Protein AF-A0A7S3Y9M2-F1 (afdb_monomer)

pLDDT: mean 89.01, std 13.94, range [41.47, 98.81]

Radius of gyration: 28.51 Å; Cα contacts (8 Å, |Δi|>4): 347; chains: 1; bounding box: 53×44×111 Å

Secondary structure (DSSP, 8-state):
-HHHHHHHHHHHHHHHHHHHHHHHHT--SS-SPP--EEEEEEEESEEEPPPPTTPPPPTTTTS-EEEHHHHHHHHHHHHT-TTEEEEEEEEEE--B-HHHHHHHHHHHHHHHHHH---EEEEEEEEEETHHHHHHHTSSEEE--TT-EEE-------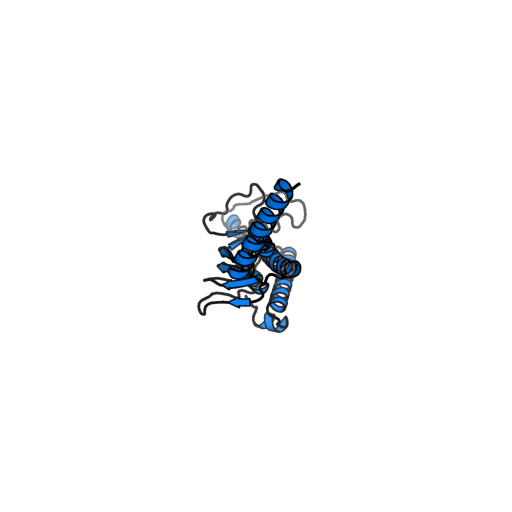----HHHHHHTT--------STTTTTT-TTSPPPHHHHHHHHHHHHHHHHHHHHHHHHHHT--HHHHHHH---

Solvent-accessible surface area (backbone atoms only — not comparable to full-atom values): 12630 Å² total; per-residue (Å²): 112,74,71,58,56,53,51,54,50,52,50,51,50,51,50,53,50,50,55,51,49,26,62,73,70,69,51,56,96,64,66,83,74,77,73,72,36,72,43,76,45,80,40,40,28,46,30,33,62,61,72,61,94,86,62,75,77,59,102,66,73,83,61,62,58,29,35,26,61,63,51,33,50,52,52,46,53,46,40,70,34,93,47,37,60,32,39,36,39,40,30,32,12,76,10,56,37,62,69,23,23,49,53,35,21,47,43,46,47,49,34,35,72,74,55,65,28,51,39,33,24,38,41,42,64,24,24,13,24,27,32,30,52,35,38,26,48,24,82,42,74,46,68,51,100,79,37,47,57,49,42,48,57,71,86,85,88,76,73,62,43,40,69,63,37,50,75,73,72,49,79,87,86,84,90,72,80,61,98,62,65,58,60,86,40,42,65,44,77,70,52,76,68,58,44,51,49,50,51,54,55,42,51,54,54,37,55,52,49,40,49,49,41,14,64,42,68,74,44,58,50,70,61,44,51,75,73,37,78,81

Mean predicted aligned error: 10.36 Å

InterPro domains:
  IPR002142 Peptidase S49 [PF01343] (115-230)
  IPR029045 ClpP/crotonase-like domain superfamily [SSF52096] (35-229)
  IPR047272 Signal peptide peptidase A-like, C-terminal [cd07023] (37-230)

Organism: Heterosigma akashiwo (NCBI:txid2829)

Nearest PDB structures (foldseek):
  3rst-assembly1_A  TM=9.484E-01  e=1.490E-19  Bacillus subtilis
  3rst-assembly1_C  TM=9.549E-01  e=1.261E-18  Bacillus subtilis
  4kwb-assembly1_D  TM=9.443E-01  e=7.740E-19  Bacillus subtilis subsp. subtilis str. 168
  3rst-assembly1_B  TM=9.514E-01  e=3.150E-18  Bacillus subtilis
  3rst-assembly1_H  TM=9.564E-01  e=5.799E-18  Bacillus subtilis

Structure (mmCIF, N/CA/C/O backbone):
data_AF-A0A7S3Y9M2-F1
#
_entry.id   AF-A0A7S3Y9M2-F1
#
loop_
_atom_site.group_PDB
_atom_site.id
_atom_site.type_symbol
_atom_site.label_atom_id
_atom_site.label_alt_id
_atom_site.label_comp_id
_atom_site.label_asym_id
_atom_site.label_entity_id
_atom_site.label_seq_id
_atom_site.pdbx_PDB_ins_code
_atom_site.Cartn_x
_atom_site.Cartn_y
_atom_site.Cartn_z
_atom_site.occupancy
_atom_site.B_iso_or_equiv
_atom_site.auth_seq_id
_atom_site.auth_comp_id
_atom_site.auth_asym_id
_atom_site.auth_atom_id
_atom_site.pdbx_PDB_model_num
ATOM 1 N N . MET A 1 1 ? -5.888 21.660 75.944 1.00 59.41 1 MET A N 1
ATOM 2 C CA . MET A 1 1 ? -6.359 20.353 75.434 1.00 59.41 1 MET A CA 1
ATOM 3 C C . MET A 1 1 ? -7.702 20.457 74.700 1.00 59.41 1 MET A C 1
ATOM 5 O O . MET A 1 1 ? -7.710 20.189 73.510 1.00 59.41 1 MET A O 1
ATOM 9 N N . ARG A 1 2 ? -8.777 21.001 75.299 1.00 65.94 2 ARG A N 1
ATOM 10 C CA . ARG A 1 2 ? -10.123 21.107 74.671 1.00 65.94 2 ARG A CA 1
ATOM 11 C C . ARG A 1 2 ? -10.210 21.723 73.255 1.00 65.94 2 ARG A C 1
ATOM 13 O O . ARG A 1 2 ? -10.998 21.259 72.442 1.00 65.94 2 ARG A O 1
ATOM 20 N N . LYS A 1 3 ? -9.406 22.745 72.924 1.00 66.75 3 LYS A N 1
ATOM 21 C CA . LYS A 1 3 ? -9.427 23.383 71.584 1.00 66.75 3 LYS A CA 1
ATOM 22 C C . LYS A 1 3 ? -8.821 22.513 70.470 1.00 66.75 3 LYS A C 1
ATOM 24 O O . LYS A 1 3 ? -9.196 22.669 69.313 1.00 66.75 3 LYS A O 1
ATOM 29 N N . ALA A 1 4 ? -7.888 21.620 70.807 1.00 69.00 4 ALA A N 1
ATOM 30 C CA . ALA A 1 4 ? -7.264 20.716 69.839 1.00 69.00 4 ALA A CA 1
ATOM 31 C C . ALA A 1 4 ? -8.216 19.563 69.479 1.00 69.00 4 ALA A C 1
ATOM 33 O O . ALA A 1 4 ? -8.413 19.273 68.303 1.00 69.00 4 ALA A O 1
ATOM 34 N N . GLU A 1 5 ? -8.899 19.009 70.483 1.00 75.19 5 GLU A N 1
ATOM 35 C CA . GLU A 1 5 ? -9.906 17.952 70.316 1.00 75.19 5 GLU A CA 1
ATOM 36 C C . GLU A 1 5 ? -11.111 18.429 69.491 1.00 75.19 5 GLU A C 1
ATOM 38 O O . GLU A 1 5 ? -11.633 17.699 68.648 1.00 75.19 5 GLU A O 1
ATOM 43 N N . GLU A 1 6 ? -11.541 19.682 69.674 1.00 78.00 6 GLU A N 1
ATOM 44 C CA . GLU A 1 6 ? -12.645 20.251 68.898 1.00 78.00 6 GLU A CA 1
ATOM 45 C C . GLU A 1 6 ? -12.269 20.476 67.423 1.00 78.00 6 GLU A C 1
ATOM 47 O O . GLU A 1 6 ? -13.094 20.271 66.528 1.00 78.00 6 GLU A O 1
ATOM 52 N N . LYS A 1 7 ? -11.013 20.857 67.151 1.00 77.62 7 LYS A N 1
ATOM 53 C CA . LYS A 1 7 ? -10.497 21.014 65.785 1.00 77.62 7 LYS A CA 1
ATOM 54 C C . LYS A 1 7 ? -10.410 19.663 65.074 1.00 77.62 7 LYS A C 1
ATOM 56 O O . LYS A 1 7 ? -10.909 19.533 63.958 1.00 77.62 7 LYS A O 1
ATOM 61 N N . GLU A 1 8 ? -9.876 18.651 65.752 1.00 79.25 8 GLU A N 1
ATOM 62 C CA . GLU A 1 8 ? -9.769 17.292 65.218 1.00 79.25 8 GLU A CA 1
ATOM 63 C C . GLU A 1 8 ? -11.153 16.679 64.947 1.00 79.25 8 GLU A C 1
ATOM 65 O O . GLU A 1 8 ? -11.384 16.058 63.907 1.00 79.25 8 GLU A O 1
ATOM 70 N N . ARG A 1 9 ? -12.128 16.923 65.833 1.00 80.88 9 ARG A N 1
ATOM 71 C CA . ARG A 1 9 ? -13.516 16.484 65.638 1.00 80.88 9 ARG A CA 1
ATOM 72 C C . ARG A 1 9 ? -14.170 17.152 64.426 1.00 80.88 9 ARG A C 1
ATOM 74 O O . ARG A 1 9 ? -14.864 16.474 63.670 1.00 80.88 9 ARG A O 1
ATOM 81 N N . LYS A 1 10 ? -13.945 18.455 64.214 1.00 78.56 10 LYS A N 1
ATOM 82 C CA . LYS A 1 10 ? -14.459 19.190 63.041 1.00 78.56 10 LYS A CA 1
ATOM 83 C C . LYS A 1 10 ? -13.818 18.712 61.736 1.00 78.56 10 LYS A C 1
ATOM 85 O O . LYS A 1 10 ? -14.518 18.607 60.731 1.00 78.56 10 LYS A O 1
ATOM 90 N N . GLU A 1 11 ? -12.530 18.379 61.743 1.00 77.75 11 GLU A N 1
ATOM 91 C CA . GLU A 1 11 ? -11.842 17.811 60.575 1.00 77.75 11 GLU A CA 1
ATOM 92 C C . GLU A 1 11 ? -12.332 16.397 60.242 1.00 77.75 11 GLU A C 1
ATOM 94 O O . GLU A 1 11 ? -12.625 16.115 59.079 1.00 77.75 11 GLU A O 1
ATOM 99 N N . LYS A 1 12 ? -12.525 15.537 61.252 1.00 79.50 12 LYS A N 1
ATOM 100 C CA . LYS A 1 12 ? -13.122 14.203 61.064 1.00 79.50 12 LYS A CA 1
ATOM 101 C C . LYS A 1 12 ? -14.548 14.283 60.522 1.00 79.50 12 LYS A C 1
ATOM 103 O O . LYS A 1 12 ? -14.895 13.523 59.622 1.00 79.50 12 LYS A O 1
ATOM 108 N N . LEU A 1 13 ? -15.356 15.232 61.005 1.00 78.50 13 LEU A N 1
ATOM 109 C CA . LEU A 1 13 ? -16.710 15.446 60.484 1.00 78.50 13 LEU A CA 1
ATOM 110 C C . LEU A 1 13 ? -16.703 15.916 59.026 1.00 78.50 13 LEU A C 1
ATOM 112 O O . LEU A 1 13 ? -17.501 15.426 58.235 1.00 78.50 13 LEU A O 1
ATOM 116 N N . LYS A 1 14 ? -15.799 16.834 58.658 1.00 73.19 14 LYS A N 1
ATOM 117 C CA . LYS A 1 14 ? -15.664 17.301 57.271 1.00 73.19 14 LYS A CA 1
ATOM 118 C C . LYS A 1 14 ? -15.241 16.176 56.331 1.00 73.19 14 LYS A C 1
ATOM 120 O O . LYS A 1 14 ? -15.851 16.033 55.276 1.00 73.19 14 LYS A O 1
ATOM 125 N N . LYS A 1 15 ? -14.256 15.360 56.726 1.00 74.62 15 LYS A N 1
ATOM 126 C CA . LYS A 1 15 ? -13.835 14.184 55.948 1.00 74.62 15 LYS A CA 1
ATOM 127 C C . LYS A 1 15 ? -14.972 13.176 55.798 1.00 74.62 15 LYS A C 1
ATOM 129 O O . LYS A 1 15 ? -15.290 12.801 54.680 1.00 74.62 15 LYS A O 1
ATOM 134 N N . SER A 1 16 ? -15.659 12.839 56.890 1.00 79.19 16 SER A N 1
ATOM 135 C CA . SER A 1 16 ? -16.792 11.904 56.864 1.00 79.19 16 SER A CA 1
ATOM 136 C C . SER A 1 16 ? -17.972 12.412 56.026 1.00 79.19 16 SER A C 1
ATOM 138 O O . SER A 1 16 ? -18.629 11.629 55.342 1.00 79.19 16 SER A O 1
ATOM 140 N N . PHE A 1 17 ? -18.246 13.719 56.052 1.00 76.25 17 PHE A N 1
ATOM 141 C CA . PHE A 1 17 ? -19.281 14.334 55.223 1.00 76.25 17 PHE A CA 1
ATOM 142 C C . PHE A 1 17 ? -18.910 14.300 53.738 1.00 76.25 17 PHE A C 1
ATOM 144 O O . PHE A 1 17 ? -19.735 13.908 52.917 1.00 76.25 17 PHE A O 1
ATOM 151 N N . HIS A 1 18 ? -17.665 14.652 53.406 1.00 71.38 18 HIS A N 1
ATOM 152 C CA . HIS A 1 18 ? -17.158 14.606 52.038 1.00 71.38 18 HIS A CA 1
ATOM 153 C C . HIS A 1 18 ? -17.192 13.178 51.483 1.00 71.38 18 HIS A C 1
ATOM 155 O O . HIS A 1 18 ? -17.773 12.947 50.435 1.00 71.38 18 HIS A O 1
ATOM 161 N N . GLU A 1 19 ? -16.699 12.202 52.242 1.00 76.19 19 GLU A N 1
ATOM 162 C CA . GLU A 1 19 ? -16.668 10.788 51.859 1.00 76.19 19 GLU A CA 1
ATOM 163 C C . GLU A 1 19 ? -18.078 10.205 51.651 1.00 76.19 19 GLU A C 1
ATOM 165 O O . GLU A 1 19 ? -18.325 9.456 50.704 1.00 76.19 19 GLU A O 1
ATOM 170 N N . ARG A 1 20 ? -19.049 10.607 52.484 1.00 76.75 20 ARG A N 1
ATOM 171 C CA . ARG A 1 20 ? -20.460 10.222 52.329 1.00 76.75 20 ARG A CA 1
ATOM 172 C C . ARG A 1 20 ? -21.113 10.841 51.096 1.00 76.75 20 ARG A C 1
ATOM 174 O O . ARG A 1 20 ? -21.861 10.140 50.421 1.00 76.75 20 ARG A O 1
ATOM 181 N N . ILE A 1 21 ? -20.845 12.114 50.800 1.00 73.50 21 ILE A N 1
ATOM 182 C CA . ILE A 1 21 ? -21.369 12.777 49.596 1.00 73.50 21 ILE A CA 1
ATOM 183 C C . ILE A 1 21 ? -20.724 12.203 48.336 1.00 73.50 21 ILE A C 1
ATOM 185 O O . ILE A 1 21 ? -21.441 11.875 47.395 1.00 73.50 21 ILE A O 1
ATOM 189 N N . SER A 1 22 ? -19.409 12.002 48.340 1.00 66.69 22 SER A N 1
ATOM 190 C CA . SER A 1 22 ? -18.673 11.385 47.236 1.00 66.69 22 SER A CA 1
ATOM 191 C C . SER A 1 22 ? -19.199 9.978 46.936 1.00 66.69 22 SER A C 1
ATOM 193 O O . SER A 1 22 ? -19.487 9.658 45.786 1.00 66.69 22 SER A O 1
ATOM 195 N N . LYS A 1 23 ? -19.473 9.169 47.969 1.00 72.38 23 LYS A N 1
ATOM 196 C CA . LYS A 1 23 ? -20.079 7.837 47.812 1.00 72.38 23 LYS A CA 1
ATOM 197 C C . LYS A 1 23 ? -21.536 7.878 47.331 1.00 72.38 23 LYS A C 1
ATOM 199 O O . LYS A 1 23 ? -21.928 7.022 46.545 1.00 72.38 23 LYS A O 1
ATOM 204 N N . LEU A 1 24 ? -22.330 8.852 47.783 1.00 73.19 24 LEU A N 1
ATOM 205 C CA . LEU A 1 24 ? -23.725 9.036 47.355 1.00 73.19 24 LEU A CA 1
ATOM 206 C C . LEU A 1 24 ? -23.824 9.490 45.888 1.00 73.19 24 LEU A C 1
ATOM 208 O O . LEU A 1 24 ? -24.743 9.086 45.183 1.00 73.19 24 LEU A O 1
ATOM 212 N N . LEU A 1 25 ? -22.876 10.315 45.433 1.00 72.12 25 LEU A N 1
ATOM 213 C CA . LEU A 1 25 ? -22.819 10.862 44.074 1.00 72.12 25 LEU A CA 1
ATOM 214 C C . LEU A 1 25 ? -21.974 10.017 43.105 1.00 72.12 25 LEU A C 1
ATOM 216 O O . LEU A 1 25 ? -21.873 10.365 41.930 1.00 72.12 25 LEU A O 1
ATOM 220 N N . GLY A 1 26 ? -21.372 8.917 43.572 1.00 62.94 26 GLY A N 1
ATOM 221 C CA . GLY A 1 26 ? -20.508 8.050 42.761 1.00 62.94 26 GLY A CA 1
ATOM 222 C C . GLY A 1 26 ? -19.203 8.716 42.314 1.00 62.94 26 GLY A C 1
ATOM 223 O O . GLY A 1 26 ? -18.618 8.305 41.317 1.00 62.94 26 GLY A O 1
ATOM 224 N N . TRP A 1 27 ? -18.763 9.763 43.012 1.00 55.41 27 TRP A N 1
ATOM 225 C CA . TRP A 1 27 ? -17.519 10.472 42.729 1.00 55.41 27 TRP A CA 1
ATOM 226 C C . TRP A 1 27 ? -16.381 9.787 43.485 1.00 55.41 27 TRP A C 1
ATOM 228 O O . TRP A 1 27 ? -16.312 9.841 44.711 1.00 55.41 27 TRP A O 1
ATOM 238 N N . THR A 1 28 ? -15.501 9.109 42.758 1.00 62.31 28 THR A N 1
ATOM 239 C CA . THR A 1 28 ? -14.201 8.656 43.267 1.00 62.31 28 THR A CA 1
ATOM 240 C C . THR A 1 28 ? -13.212 9.832 43.286 1.00 62.31 28 THR A C 1
ATOM 242 O O . THR A 1 28 ? -13.398 10.803 42.557 1.00 62.31 28 THR A O 1
ATOM 245 N N . GLU A 1 29 ? -12.177 9.793 44.141 1.00 56.09 29 GLU A N 1
ATOM 246 C CA . GLU A 1 29 ? -11.105 10.818 44.136 1.00 56.09 29 GLU A CA 1
ATOM 247 C C . GLU A 1 29 ? -10.333 10.841 42.806 1.00 56.09 29 GLU A C 1
ATOM 249 O O . GLU A 1 29 ? -9.800 11.870 42.395 1.00 56.09 29 GLU A O 1
ATOM 254 N N . GLU A 1 30 ? -10.335 9.717 42.096 1.00 56.12 30 GLU A N 1
ATOM 255 C CA . GLU A 1 30 ? -10.018 9.650 40.679 1.00 56.12 30 GLU A CA 1
ATOM 256 C C . GLU A 1 30 ? -11.250 10.145 39.917 1.00 56.12 30 GLU A C 1
ATOM 258 O O . GLU A 1 30 ? -12.334 9.581 40.078 1.00 56.12 30 GLU A O 1
ATOM 263 N N . GLY A 1 31 ? -11.112 11.233 39.151 1.00 52.97 31 GLY A N 1
ATOM 264 C CA . GLY A 1 31 ? -12.193 11.817 38.348 1.00 52.97 31 GLY A CA 1
ATOM 265 C C . GLY A 1 31 ? -12.905 10.800 37.437 1.00 52.97 31 GLY A C 1
ATOM 266 O O . GLY A 1 31 ? -12.525 9.631 37.385 1.00 52.97 31 GLY A O 1
ATOM 267 N N . PRO A 1 32 ? -13.956 11.210 36.699 1.00 56.47 32 PRO A N 1
ATOM 268 C CA . PRO A 1 32 ? -14.699 10.286 35.843 1.00 56.47 32 PRO A CA 1
ATOM 269 C C . PRO A 1 32 ? -13.730 9.490 34.956 1.00 56.47 32 PRO A C 1
ATOM 271 O O . PRO A 1 32 ? -12.792 10.091 34.422 1.00 56.47 32 PRO A O 1
ATOM 274 N N . PRO A 1 33 ? -13.929 8.165 34.809 1.00 57.50 33 PRO A N 1
ATOM 275 C CA . PRO A 1 33 ? -13.010 7.334 34.055 1.00 57.50 33 PRO A CA 1
ATOM 276 C C . PRO A 1 33 ? -12.822 7.921 32.654 1.00 57.50 33 PRO A C 1
ATOM 278 O O . PRO A 1 33 ? -13.793 8.435 32.077 1.00 57.50 33 PRO A O 1
ATOM 281 N N . PRO A 1 34 ? -11.597 7.857 32.113 1.00 64.62 34 PRO A N 1
ATOM 282 C CA . PRO A 1 34 ? -11.290 8.414 30.810 1.00 64.62 34 PRO A CA 1
ATOM 283 C C . PRO A 1 34 ? -12.305 7.961 29.759 1.00 64.62 34 PRO A C 1
ATOM 285 O O . PRO A 1 34 ? -12.637 6.772 29.644 1.00 64.62 34 PRO A O 1
ATOM 288 N N . ARG A 1 35 ? -12.882 8.925 29.030 1.00 70.81 35 ARG A N 1
ATOM 289 C CA . ARG A 1 35 ? -13.881 8.631 28.000 1.00 70.81 35 ARG A CA 1
ATOM 290 C C . ARG A 1 35 ? -13.162 7.960 26.844 1.00 70.81 35 ARG A C 1
ATOM 292 O O . ARG A 1 35 ? -12.576 8.635 26.010 1.00 70.81 35 ARG A O 1
ATOM 299 N N . LYS A 1 36 ? -13.281 6.636 26.765 1.00 87.31 36 LYS A N 1
ATOM 300 C CA . LYS A 1 36 ? -12.795 5.852 25.630 1.00 87.31 36 LYS A CA 1
ATOM 301 C C . LYS A 1 36 ? -13.284 6.449 24.305 1.00 87.31 36 LYS A C 1
ATOM 303 O O . LYS A 1 36 ? -14.488 6.536 24.059 1.00 87.31 36 LYS A O 1
ATOM 308 N N . THR A 1 37 ? -12.342 6.853 23.463 1.00 94.88 37 THR A N 1
ATOM 309 C CA . THR A 1 37 ? -12.564 7.453 22.146 1.00 94.88 37 THR A CA 1
ATOM 310 C C . THR A 1 37 ? -12.241 6.467 21.026 1.00 94.88 37 THR A C 1
ATOM 312 O O . THR A 1 37 ? -11.614 5.427 21.235 1.00 94.88 37 THR A O 1
ATOM 315 N N . VAL A 1 38 ? -12.688 6.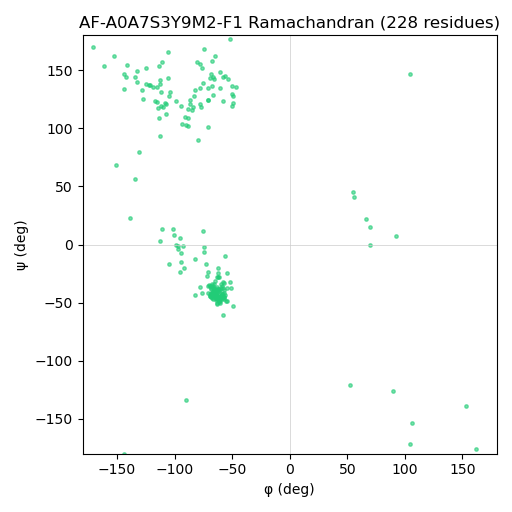791 19.814 1.00 97.00 38 VAL A N 1
ATOM 316 C CA . VAL A 1 38 ? -12.301 6.091 18.587 1.00 97.00 38 VAL A CA 1
ATOM 317 C C . VAL A 1 38 ? -11.528 7.074 17.721 1.00 97.00 38 VAL A C 1
ATOM 319 O O . VAL A 1 38 ? -12.050 8.133 17.372 1.00 97.00 38 VAL A O 1
ATOM 322 N N . ALA A 1 39 ? -10.295 6.726 17.368 1.00 97.88 39 ALA A N 1
ATOM 323 C CA . ALA A 1 39 ? -9.473 7.544 16.490 1.00 97.88 39 ALA A CA 1
ATOM 324 C C . ALA A 1 39 ? -9.821 7.252 15.028 1.00 97.88 39 ALA A C 1
ATOM 326 O O . ALA A 1 39 ? -9.797 6.097 14.608 1.00 97.88 39 ALA A O 1
ATOM 327 N N . ILE A 1 40 ? -10.113 8.287 14.241 1.00 98.25 40 ILE A N 1
ATOM 328 C CA . ILE A 1 40 ? -10.360 8.158 12.800 1.00 98.25 40 ILE A CA 1
ATOM 329 C C . ILE A 1 40 ? -9.173 8.756 12.048 1.00 98.25 40 ILE A C 1
ATOM 331 O O . ILE A 1 40 ? -8.851 9.931 12.216 1.00 98.25 40 ILE A O 1
ATOM 335 N N . ILE A 1 41 ? -8.529 7.946 11.210 1.00 98.25 41 ILE A N 1
ATOM 336 C CA . ILE A 1 41 ? -7.396 8.348 10.376 1.00 98.25 41 ILE A CA 1
ATOM 337 C C . ILE A 1 41 ? -7.832 8.258 8.917 1.00 98.25 41 ILE A C 1
ATOM 339 O O . ILE A 1 41 ? -8.161 7.181 8.418 1.00 98.25 41 ILE A O 1
ATOM 343 N N . HIS A 1 42 ? -7.829 9.398 8.231 1.00 97.69 42 HIS A N 1
ATOM 344 C CA . HIS A 1 42 ? -8.134 9.471 6.807 1.00 97.69 42 HIS A CA 1
ATOM 345 C C . HIS A 1 42 ? -6.868 9.222 5.993 1.00 97.69 42 HIS A C 1
ATOM 347 O O . HIS A 1 42 ? -5.884 9.949 6.114 1.00 97.69 42 HIS A O 1
ATOM 353 N N . LEU A 1 43 ? -6.910 8.192 5.157 1.00 97.25 43 LEU A N 1
ATOM 354 C CA . LEU A 1 43 ? -5.860 7.840 4.215 1.00 97.25 43 LEU A CA 1
ATOM 355 C C . LEU A 1 43 ? -6.421 8.067 2.810 1.00 97.25 43 LEU A C 1
ATOM 357 O O . LEU A 1 43 ? -7.091 7.189 2.273 1.00 97.25 43 LEU A O 1
ATOM 361 N N . SER A 1 44 ? -6.191 9.254 2.244 1.00 96.19 44 SER A N 1
ATOM 362 C CA . SER A 1 44 ? -6.706 9.634 0.922 1.00 96.19 44 SER A CA 1
ATOM 363 C C . SER A 1 44 ? -5.578 9.938 -0.055 1.00 96.19 44 SER A C 1
ATOM 365 O O . SER A 1 44 ? -4.624 10.637 0.295 1.00 96.19 44 SER A O 1
ATOM 367 N N . GLY A 1 45 ? -5.711 9.409 -1.271 1.00 94.19 45 GLY A N 1
ATOM 368 C CA . GLY A 1 45 ? -4.804 9.663 -2.381 1.00 94.19 45 GLY A CA 1
ATOM 369 C C . GLY A 1 45 ? -3.844 8.528 -2.708 1.00 94.19 45 GLY A C 1
ATOM 370 O O . GLY A 1 45 ? -3.948 7.418 -2.179 1.00 94.19 45 GLY A O 1
ATOM 371 N N . ALA A 1 46 ? -2.901 8.806 -3.607 1.00 94.12 46 ALA A N 1
ATOM 372 C CA . ALA A 1 46 ? -1.862 7.850 -3.973 1.00 94.12 46 ALA A CA 1
ATOM 373 C C . ALA A 1 46 ? -0.926 7.578 -2.785 1.00 94.12 46 ALA A C 1
ATOM 375 O O . ALA A 1 46 ? -0.603 8.478 -2.005 1.00 94.12 46 ALA A O 1
ATOM 376 N N . ILE A 1 47 ? -0.495 6.326 -2.639 1.00 95.75 47 ILE A N 1
ATOM 377 C CA . ILE A 1 47 ? 0.406 5.911 -1.563 1.00 95.75 47 ILE A CA 1
ATOM 378 C C . ILE A 1 47 ? 1.844 6.106 -2.023 1.00 95.75 47 ILE A C 1
ATOM 380 O O . ILE A 1 47 ? 2.321 5.436 -2.940 1.00 95.75 47 ILE A O 1
ATOM 384 N N . GLU A 1 48 ? 2.564 6.990 -1.348 1.00 93.31 48 GLU A N 1
ATOM 385 C CA . GLU A 1 48 ? 3.942 7.327 -1.674 1.00 93.31 48 GLU A CA 1
ATOM 386 C C . GLU A 1 48 ? 4.849 7.127 -0.461 1.00 93.31 48 GLU A C 1
ATOM 388 O O . GLU A 1 48 ? 4.458 7.243 0.709 1.00 93.31 48 GLU A O 1
ATOM 393 N N . ARG A 1 49 ? 6.120 6.834 -0.739 1.00 87.38 49 ARG A N 1
ATOM 394 C CA . ARG A 1 49 ? 7.144 6.957 0.292 1.00 87.38 49 ARG A CA 1
ATOM 395 C C . ARG A 1 49 ? 7.339 8.448 0.542 1.00 87.38 49 ARG A C 1
ATOM 397 O O . ARG A 1 49 ? 7.450 9.204 -0.418 1.00 87.38 49 ARG A O 1
ATOM 404 N N . ALA A 1 50 ? 7.397 8.863 1.809 1.00 68.12 50 ALA A N 1
ATOM 405 C CA . ALA A 1 50 ? 7.700 10.256 2.132 1.00 68.12 50 ALA A CA 1
ATOM 406 C C . ALA A 1 50 ? 8.961 10.698 1.359 1.00 68.12 50 ALA A C 1
ATOM 408 O O . ALA A 1 50 ? 9.951 9.950 1.366 1.00 68.12 50 ALA A O 1
ATOM 409 N N . PRO A 1 51 ? 8.925 11.841 0.649 1.00 58.47 51 PRO A N 1
ATOM 410 C CA . PRO A 1 51 ? 10.062 12.281 -0.142 1.00 58.47 51 PRO A CA 1
ATOM 411 C C . PRO A 1 51 ? 11.297 12.436 0.748 1.00 58.47 51 PRO A C 1
ATOM 413 O O . PRO A 1 51 ? 11.204 12.853 1.906 1.00 58.47 51 PRO A O 1
ATOM 416 N N . ALA A 1 52 ? 12.470 12.114 0.200 1.00 49.16 52 ALA A N 1
ATOM 417 C CA . ALA A 1 52 ? 13.720 12.532 0.818 1.00 49.16 52 ALA A CA 1
ATOM 418 C C . ALA A 1 52 ? 13.745 14.069 0.868 1.00 49.16 52 ALA A C 1
ATOM 420 O O . ALA A 1 52 ? 13.173 14.732 -0.008 1.00 49.16 52 ALA A O 1
ATOM 421 N N . HIS A 1 53 ? 14.395 14.639 1.883 1.00 41.47 53 HIS A N 1
ATOM 422 C CA . HIS A 1 53 ? 14.568 16.088 1.995 1.00 41.47 53 HIS A CA 1
ATOM 423 C C . HIS A 1 53 ? 15.099 16.652 0.660 1.00 41.47 53 HIS A C 1
ATOM 425 O O . HIS A 1 53 ? 16.132 16.197 0.174 1.00 41.47 53 HIS A O 1
ATOM 431 N N . GLY A 1 54 ? 14.368 17.587 0.039 1.00 42.53 54 GLY A N 1
ATOM 432 C CA . GLY A 1 54 ? 14.751 18.203 -1.242 1.00 42.53 54 GLY A CA 1
ATOM 433 C C . GLY A 1 54 ? 14.209 17.545 -2.522 1.00 42.53 54 GLY A C 1
ATOM 434 O O . GLY A 1 54 ? 14.592 17.963 -3.614 1.00 42.53 54 GLY A O 1
ATOM 435 N N . THR A 1 55 ? 13.314 16.553 -2.435 1.00 48.44 55 THR A N 1
ATOM 436 C CA . THR A 1 55 ? 12.652 16.003 -3.636 1.00 48.44 55 THR A CA 1
ATOM 437 C C . THR A 1 55 ? 11.665 17.031 -4.199 1.00 48.44 55 THR A C 1
ATOM 439 O O . THR A 1 55 ? 10.800 17.515 -3.470 1.00 48.44 55 THR A O 1
ATOM 442 N N . LYS A 1 56 ? 11.806 17.392 -5.482 1.00 43.59 56 LYS A N 1
ATOM 443 C CA . LYS A 1 56 ? 10.904 18.348 -6.139 1.00 43.59 56 LYS A CA 1
ATOM 444 C C . LYS A 1 56 ? 9.489 17.758 -6.267 1.00 43.59 56 LYS A C 1
ATOM 446 O O . LYS A 1 56 ? 9.378 16.557 -6.521 1.00 43.59 56 LYS A O 1
ATOM 451 N N . PRO A 1 57 ? 8.441 18.589 -6.139 1.00 46.94 57 PRO A N 1
ATOM 452 C CA . PRO A 1 57 ? 7.062 18.213 -6.430 1.00 46.94 57 PRO A CA 1
ATOM 453 C C . PRO A 1 57 ? 6.945 17.474 -7.766 1.00 46.94 57 PRO A C 1
ATOM 455 O O . PRO A 1 57 ? 7.539 17.892 -8.763 1.00 46.94 57 PRO A O 1
ATOM 458 N N . SER A 1 58 ? 6.171 16.387 -7.790 1.00 53.69 58 SER A N 1
ATOM 459 C CA . SER A 1 58 ? 5.731 15.782 -9.052 1.00 53.69 58 SER A CA 1
ATOM 460 C C . SER A 1 58 ? 4.819 16.767 -9.795 1.00 53.69 58 SER A C 1
ATOM 462 O O . SER A 1 58 ? 4.282 17.693 -9.187 1.00 53.69 58 SER A O 1
ATOM 464 N N . PHE A 1 59 ? 4.606 16.563 -11.096 1.00 48.84 59 PHE A N 1
ATOM 465 C CA . PHE A 1 59 ? 3.808 17.456 -11.954 1.00 48.84 59 PHE A CA 1
ATOM 466 C C . PHE A 1 59 ? 2.361 17.704 -11.462 1.00 48.84 59 PHE A C 1
ATOM 468 O O . PHE A 1 59 ? 1.711 18.605 -11.979 1.00 48.84 59 PHE A O 1
ATOM 475 N N . ASN A 1 60 ? 1.878 16.959 -10.455 1.00 47.56 60 ASN A N 1
ATOM 476 C CA . ASN A 1 60 ? 0.549 17.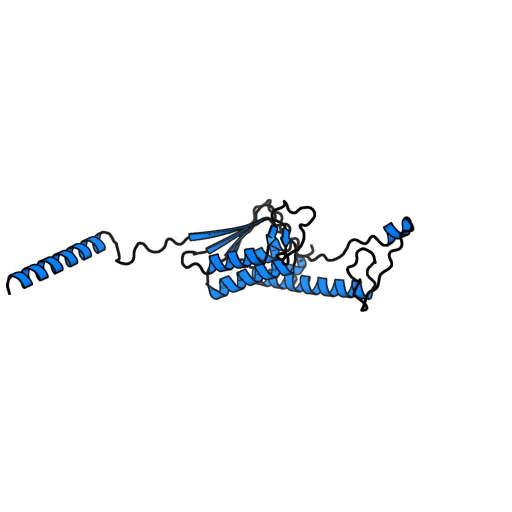099 -9.857 1.00 47.56 60 ASN A CA 1
ATOM 477 C C . ASN A 1 60 ? 0.569 17.068 -8.310 1.00 47.56 60 ASN A C 1
ATOM 479 O O . ASN A 1 60 ? -0.074 16.241 -7.672 1.00 47.56 60 ASN A O 1
ATOM 483 N N . ASP A 1 61 ? 1.338 17.950 -7.670 1.00 60.19 61 ASP A N 1
ATOM 484 C CA . ASP A 1 61 ? 1.495 17.981 -6.199 1.00 60.19 61 ASP A CA 1
ATOM 485 C C . ASP A 1 61 ? 0.298 18.573 -5.426 1.00 60.19 61 ASP A C 1
ATOM 487 O O . ASP A 1 61 ? 0.405 18.874 -4.241 1.00 60.19 61 ASP A O 1
ATOM 491 N N . GLN A 1 62 ? -0.834 18.778 -6.104 1.00 58.09 62 GLN A N 1
ATOM 492 C CA . GLN A 1 62 ? -2.078 19.280 -5.511 1.00 58.09 62 GLN A CA 1
ATOM 493 C C . GLN A 1 62 ? -3.035 18.154 -5.096 1.00 58.09 62 GLN A C 1
ATOM 495 O O . GLN A 1 62 ? -3.964 18.404 -4.328 1.00 58.09 62 GLN A O 1
ATOM 500 N N . ASP A 1 63 ? -2.818 16.925 -5.575 1.00 66.81 63 ASP A N 1
ATOM 501 C CA . ASP A 1 63 ? -3.636 15.789 -5.165 1.00 66.81 63 ASP A CA 1
ATOM 502 C C . ASP A 1 63 ? -3.249 15.344 -3.746 1.00 66.81 63 ASP A C 1
ATOM 504 O O . ASP A 1 63 ? -2.058 15.296 -3.414 1.00 66.81 63 ASP A O 1
ATOM 508 N N . PRO A 1 64 ? -4.224 14.991 -2.888 1.00 80.00 64 PRO A N 1
ATOM 509 C CA . PRO A 1 64 ? -3.924 14.391 -1.597 1.00 80.00 64 PRO A CA 1
ATOM 510 C C . PRO A 1 64 ? -3.074 13.127 -1.789 1.00 80.00 64 PRO A C 1
ATOM 512 O O . PRO A 1 64 ? -3.221 12.396 -2.771 1.00 80.00 64 PRO A O 1
ATOM 515 N N . LYS A 1 65 ? -2.158 12.880 -0.849 1.00 90.56 65 LYS A N 1
ATOM 516 C CA . LYS A 1 65 ? -1.233 11.741 -0.860 1.00 90.56 65 LYS A CA 1
ATOM 517 C C . LYS A 1 65 ? -1.188 11.083 0.505 1.00 90.56 65 LYS A C 1
ATOM 519 O O . LYS A 1 65 ? -1.168 11.753 1.540 1.00 90.56 65 LYS A O 1
ATOM 524 N N . ILE A 1 66 ? -1.055 9.763 0.504 1.00 94.25 66 ILE A N 1
ATOM 525 C CA . ILE A 1 66 ? -0.762 8.984 1.703 1.00 94.25 66 ILE A CA 1
ATOM 526 C C . ILE A 1 66 ? 0.750 8.803 1.774 1.00 94.25 66 ILE A C 1
ATOM 528 O O . ILE A 1 66 ? 1.325 7.973 1.073 1.00 94.25 66 ILE A O 1
ATOM 532 N N . LEU A 1 67 ? 1.399 9.564 2.652 1.00 94.56 67 LEU A N 1
ATOM 533 C CA . LEU A 1 67 ? 2.819 9.383 2.937 1.00 94.56 67 LEU A CA 1
ATOM 534 C C . LEU A 1 67 ? 2.996 8.324 4.028 1.00 94.56 67 LEU A C 1
ATOM 536 O O . LEU A 1 67 ? 2.469 8.475 5.133 1.00 94.56 67 LEU A O 1
ATOM 540 N N . SER A 1 68 ? 3.778 7.277 3.749 1.00 95.19 68 SER A N 1
ATOM 541 C CA . SER A 1 68 ? 3.937 6.153 4.686 1.00 95.19 68 SER A CA 1
ATOM 542 C C . SER A 1 68 ? 4.452 6.559 6.068 1.00 95.19 68 SER A C 1
ATOM 544 O O . SER A 1 68 ? 3.925 6.094 7.072 1.00 95.19 68 SER A O 1
ATOM 546 N N . GLY A 1 69 ? 5.433 7.463 6.153 1.00 94.19 69 GLY A N 1
ATOM 547 C CA . GLY A 1 69 ? 5.976 7.939 7.432 1.00 94.19 69 GLY A CA 1
ATOM 548 C C . GLY A 1 69 ? 4.903 8.562 8.341 1.00 94.19 69 GLY A C 1
ATOM 549 O O . GLY A 1 69 ? 4.665 8.037 9.434 1.00 94.19 69 GLY A O 1
ATOM 550 N N . PRO A 1 70 ? 4.228 9.640 7.895 1.00 95.00 70 PRO A N 1
ATOM 551 C CA . PRO A 1 70 ? 3.107 10.246 8.612 1.00 95.00 70 PRO A CA 1
ATOM 552 C C . PRO A 1 70 ? 1.962 9.276 8.921 1.00 95.00 70 PRO A C 1
ATOM 554 O O . PRO A 1 70 ? 1.480 9.268 10.051 1.00 95.00 70 PRO A O 1
ATOM 557 N N . ALA A 1 71 ? 1.566 8.422 7.971 1.00 97.12 71 ALA A N 1
ATOM 558 C CA . ALA A 1 71 ? 0.504 7.439 8.188 1.00 97.12 71 ALA A CA 1
ATOM 559 C C . ALA A 1 71 ? 0.865 6.454 9.313 1.00 97.12 71 ALA A C 1
ATOM 561 O O . ALA A 1 71 ? 0.103 6.290 10.266 1.00 97.12 71 ALA A O 1
ATOM 562 N N . CYS A 1 72 ? 2.065 5.866 9.271 1.00 97.81 72 CYS A N 1
ATOM 563 C CA . CYS A 1 72 ? 2.550 4.979 10.326 1.00 97.81 72 CYS A CA 1
ATOM 564 C C . CYS A 1 72 ? 2.655 5.692 11.683 1.00 97.81 72 CYS A C 1
ATOM 566 O O . CYS A 1 72 ? 2.358 5.097 12.717 1.00 97.81 72 CYS A O 1
ATOM 568 N N . ALA A 1 73 ? 3.085 6.958 11.704 1.00 97.00 73 ALA A N 1
ATOM 569 C CA . ALA A 1 73 ? 3.168 7.743 12.933 1.00 97.00 73 ALA A CA 1
ATOM 570 C C . ALA A 1 73 ? 1.780 8.029 13.528 1.00 97.00 73 ALA A C 1
ATOM 572 O O . ALA A 1 73 ? 1.606 7.888 14.737 1.00 97.00 73 ALA A O 1
ATOM 573 N N . ALA A 1 74 ? 0.793 8.369 12.694 1.00 97.75 74 ALA A N 1
ATOM 574 C CA . ALA A 1 74 ? -0.586 8.591 13.121 1.00 97.75 74 ALA A CA 1
ATOM 575 C C . ALA A 1 74 ? -1.216 7.312 13.693 1.00 97.75 74 ALA A C 1
ATOM 577 O O . ALA A 1 74 ? -1.808 7.355 14.770 1.00 97.75 74 ALA A O 1
ATOM 578 N N . ILE A 1 75 ? -1.019 6.171 13.022 1.00 98.19 75 ILE A N 1
ATOM 579 C CA . ILE A 1 75 ? -1.503 4.859 13.480 1.00 98.19 75 ILE A CA 1
ATOM 580 C C . ILE A 1 75 ? -0.881 4.498 14.830 1.00 98.19 75 ILE A C 1
ATOM 582 O O . ILE A 1 75 ? -1.606 4.155 15.761 1.00 98.19 75 ILE A O 1
ATOM 586 N N . ARG A 1 76 ? 0.445 4.643 14.972 1.00 97.50 76 ARG A N 1
ATOM 587 C CA . ARG A 1 76 ? 1.140 4.392 16.245 1.00 97.50 76 ARG A CA 1
ATOM 588 C C . ARG A 1 76 ? 0.658 5.301 17.360 1.00 97.50 76 ARG A C 1
ATOM 590 O O . ARG A 1 76 ? 0.398 4.817 18.453 1.00 97.50 76 ARG A O 1
ATOM 597 N N . ARG A 1 77 ? 0.534 6.601 17.087 1.00 97.19 77 ARG A N 1
ATOM 598 C CA . ARG A 1 77 ? 0.060 7.570 18.077 1.00 97.19 77 ARG A CA 1
ATOM 599 C C . ARG A 1 77 ? -1.335 7.204 18.569 1.00 97.19 77 ARG A C 1
ATOM 601 O O . ARG A 1 77 ? -1.545 7.196 19.769 1.00 97.19 77 ARG A O 1
ATOM 608 N N . ALA A 1 78 ? -2.250 6.883 17.656 1.00 97.12 78 ALA A N 1
ATOM 609 C CA . ALA A 1 78 ? -3.611 6.509 18.010 1.00 97.12 78 ALA A CA 1
ATOM 610 C C . ALA A 1 78 ? -3.667 5.184 18.784 1.00 97.12 78 ALA A C 1
ATOM 612 O O . ALA A 1 78 ? -4.366 5.095 19.781 1.00 97.12 78 ALA A O 1
ATOM 613 N N . ALA A 1 79 ? -2.919 4.164 18.360 1.00 95.44 79 ALA A N 1
ATOM 614 C CA . ALA A 1 79 ? -2.940 2.856 19.013 1.00 95.44 79 ALA A CA 1
ATOM 615 C C . ALA A 1 79 ? -2.271 2.841 20.401 1.00 95.44 79 ALA A C 1
ATOM 617 O O . ALA A 1 79 ? -2.568 1.967 21.205 1.00 95.44 79 ALA A O 1
ATOM 618 N N . LEU A 1 80 ? -1.352 3.771 20.680 1.00 94.50 80 LEU A N 1
ATOM 619 C CA . LEU A 1 80 ? -0.654 3.872 21.969 1.00 94.50 80 LEU A CA 1
ATOM 620 C C . LEU A 1 80 ? -1.277 4.903 22.922 1.00 94.50 80 LEU A C 1
ATOM 622 O O . LEU A 1 80 ? -0.777 5.079 24.032 1.00 94.50 80 LEU A O 1
ATOM 626 N N . ASP A 1 81 ? -2.335 5.594 22.501 1.00 95.25 81 ASP A N 1
ATOM 627 C CA . ASP A 1 81 ? -3.051 6.547 23.343 1.00 95.25 81 ASP A CA 1
ATOM 628 C C . ASP A 1 81 ? -3.974 5.787 24.319 1.00 95.25 81 ASP A C 1
ATOM 630 O O . ASP A 1 81 ? -4.848 5.042 23.864 1.00 95.25 81 ASP A O 1
ATOM 634 N N . PRO A 1 82 ? -3.811 5.947 25.649 1.00 92.31 82 PRO A N 1
ATOM 635 C CA . PRO A 1 82 ? -4.625 5.238 26.640 1.00 92.31 82 PRO A CA 1
ATOM 636 C C . PRO A 1 82 ? -6.122 5.581 26.565 1.00 92.31 82 PRO A C 1
ATOM 638 O O . PRO A 1 82 ? -6.951 4.792 27.025 1.00 92.31 82 PRO A O 1
ATOM 641 N N . GLU A 1 83 ? -6.484 6.714 25.955 1.00 94.38 83 GLU A N 1
ATOM 642 C CA . GLU A 1 83 ? -7.873 7.124 25.749 1.00 94.38 83 GLU A CA 1
ATOM 643 C C . GLU A 1 83 ? -8.509 6.463 24.518 1.00 94.38 83 GLU A C 1
ATOM 645 O O . GLU A 1 83 ? -9.726 6.544 24.335 1.00 94.38 83 GLU A O 1
ATOM 650 N N . VAL A 1 84 ? -7.727 5.827 23.640 1.00 96.00 84 VAL A N 1
ATOM 651 C CA . VAL A 1 84 ? -8.216 5.271 22.372 1.00 96.00 84 VAL A CA 1
ATOM 652 C C . VAL A 1 84 ? -8.569 3.796 22.532 1.00 96.00 84 VAL A C 1
ATOM 654 O O . VAL A 1 84 ? -7.738 2.940 22.817 1.00 96.00 84 VAL A O 1
ATOM 657 N N . ALA A 1 85 ? -9.837 3.473 22.287 1.00 96.56 85 ALA A N 1
ATOM 658 C CA . ALA A 1 85 ? -10.345 2.106 22.347 1.00 96.56 85 ALA A CA 1
ATOM 659 C C . ALA A 1 85 ? -10.298 1.367 21.005 1.00 96.56 85 ALA A C 1
ATOM 661 O O . ALA A 1 85 ? -10.390 0.141 20.987 1.00 96.56 85 ALA A O 1
ATOM 662 N N . ALA A 1 86 ? -10.215 2.097 19.891 1.00 97.56 86 ALA A N 1
ATOM 663 C CA . ALA A 1 86 ? -10.118 1.544 18.544 1.00 97.56 86 ALA A CA 1
ATOM 664 C C . ALA A 1 86 ? -9.588 2.592 17.559 1.00 97.56 86 ALA A C 1
ATOM 666 O O . ALA A 1 86 ? -9.821 3.793 17.728 1.00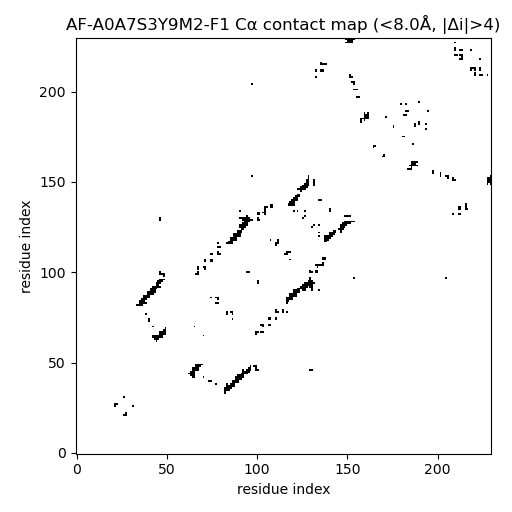 97.56 86 ALA A O 1
ATOM 667 N N . VAL A 1 87 ? -8.956 2.122 16.484 1.00 98.56 87 VAL A N 1
ATOM 668 C CA . VAL A 1 87 ? -8.545 2.954 15.346 1.00 98.56 87 VAL A CA 1
ATOM 669 C C . VAL A 1 87 ? -9.379 2.586 14.124 1.00 98.56 87 VAL A C 1
ATOM 671 O O . VAL A 1 87 ? -9.503 1.414 13.782 1.00 98.56 87 VAL A O 1
ATOM 674 N N . VAL A 1 88 ? -9.930 3.582 13.436 1.00 98.75 88 VAL A N 1
ATOM 675 C CA . VAL A 1 88 ? -10.614 3.425 12.149 1.00 98.75 88 VAL A CA 1
ATOM 676 C C . VAL A 1 88 ? -9.783 4.091 11.061 1.00 98.75 88 VAL A C 1
ATOM 678 O O . VAL A 1 88 ? -9.567 5.300 11.077 1.00 98.75 88 VAL A O 1
ATOM 681 N N . LEU A 1 89 ? -9.349 3.302 10.084 1.00 98.81 89 LEU A N 1
ATOM 682 C CA . LEU A 1 89 ? -8.705 3.765 8.865 1.00 98.81 89 LEU A CA 1
ATOM 683 C C . LEU A 1 89 ? -9.769 3.982 7.792 1.00 98.81 89 LEU A C 1
ATOM 685 O O . LEU A 1 89 ? -10.350 3.020 7.284 1.00 98.81 89 LEU A O 1
ATOM 689 N N . ARG A 1 90 ? -10.031 5.243 7.442 1.00 98.38 90 ARG A N 1
ATOM 690 C CA . ARG A 1 90 ? -10.885 5.606 6.307 1.00 98.38 90 ARG A CA 1
ATOM 691 C C . ARG A 1 90 ? -10.013 5.693 5.055 1.00 98.38 90 ARG A C 1
ATOM 693 O O . ARG A 1 90 ? -9.290 6.672 4.898 1.00 98.38 90 ARG A O 1
ATOM 700 N N . ILE A 1 91 ? -10.054 4.667 4.207 1.00 98.62 91 ILE A N 1
ATOM 701 C CA . ILE A 1 91 ? -9.164 4.530 3.041 1.00 98.62 91 ILE A CA 1
ATOM 702 C C . ILE A 1 91 ? -9.891 4.983 1.775 1.00 98.62 91 ILE A C 1
ATOM 704 O O . ILE A 1 91 ? -10.941 4.432 1.457 1.00 98.62 91 ILE A O 1
ATOM 708 N N . ASP A 1 92 ? -9.318 5.956 1.067 1.00 97.75 92 ASP A N 1
ATOM 709 C CA . ASP A 1 92 ? -9.731 6.406 -0.266 1.00 97.75 92 ASP A CA 1
ATOM 710 C C . ASP A 1 92 ? -8.510 6.483 -1.195 1.00 97.75 92 ASP A C 1
ATOM 712 O O . ASP A 1 92 ? -7.892 7.537 -1.349 1.00 97.75 92 ASP A O 1
ATOM 716 N N . SER A 1 93 ? -8.076 5.341 -1.728 1.00 97.62 93 SER A N 1
ATOM 717 C CA . SER A 1 93 ? -6.800 5.233 -2.436 1.00 97.62 93 SER A CA 1
ATOM 718 C C . SER A 1 93 ? -6.842 4.266 -3.621 1.00 97.62 93 SER A C 1
ATOM 720 O O . SER A 1 93 ? -7.293 3.123 -3.462 1.00 97.62 93 SER A O 1
ATOM 722 N N . PRO A 1 94 ? -6.295 4.668 -4.787 1.00 96.00 94 PRO A N 1
ATOM 723 C CA . PRO A 1 94 ? -6.076 3.759 -5.909 1.00 96.00 94 PRO A CA 1
ATOM 724 C C . PRO A 1 94 ? -4.887 2.807 -5.680 1.00 96.00 94 PRO A C 1
ATOM 726 O O . PRO A 1 94 ? -4.653 1.920 -6.495 1.00 96.00 94 PRO A O 1
ATOM 729 N N . GLY A 1 95 ? -4.122 2.988 -4.598 1.00 96.00 95 GLY A N 1
ATOM 730 C CA . GLY A 1 95 ? -2.868 2.289 -4.346 1.00 96.00 95 GLY A CA 1
ATOM 731 C C . GLY A 1 95 ? -1.655 3.190 -4.556 1.00 96.00 95 GLY A C 1
ATOM 732 O O . GLY A 1 95 ? -1.727 4.408 -4.383 1.00 96.00 95 GLY A O 1
ATOM 733 N N . GLY A 1 96 ? -0.515 2.587 -4.886 1.00 94.62 96 GLY A N 1
ATOM 734 C CA . GLY A 1 96 ? 0.742 3.301 -5.088 1.00 94.62 96 GLY A CA 1
ATOM 735 C C . GLY A 1 96 ? 1.948 2.416 -4.795 1.00 94.62 96 GLY A C 1
ATOM 736 O O . GLY A 1 96 ? 1.972 1.239 -5.142 1.00 94.62 96 GLY A O 1
ATOM 737 N N . SER A 1 97 ? 2.957 2.982 -4.141 1.00 96.12 97 SER A N 1
ATOM 738 C CA . SER A 1 97 ? 4.200 2.287 -3.812 1.00 96.12 97 SER A CA 1
ATOM 739 C C . SER A 1 97 ? 3.951 1.035 -2.958 1.00 96.12 97 SER A C 1
ATOM 741 O O . SER A 1 97 ? 3.414 1.118 -1.847 1.00 96.12 97 SER A O 1
ATOM 743 N N . ALA A 1 98 ? 4.416 -0.119 -3.451 1.00 95.75 98 ALA A N 1
ATOM 744 C CA . ALA A 1 98 ? 4.364 -1.392 -2.730 1.00 95.75 98 ALA A CA 1
ATOM 745 C C . ALA A 1 98 ? 5.083 -1.306 -1.373 1.00 95.75 98 ALA A C 1
ATOM 747 O O . ALA A 1 98 ? 4.518 -1.674 -0.348 1.00 95.75 98 ALA A O 1
ATOM 748 N N . LEU A 1 99 ? 6.282 -0.712 -1.343 1.00 96.00 99 LEU A N 1
ATOM 749 C CA . LEU A 1 99 ? 7.057 -0.515 -0.113 1.00 96.00 99 LEU A CA 1
ATOM 750 C C . LEU A 1 99 ? 6.335 0.385 0.899 1.00 96.00 99 LEU A C 1
ATOM 752 O O . LEU A 1 99 ? 6.315 0.096 2.093 1.00 96.00 99 LEU A O 1
ATOM 756 N N . ALA A 1 100 ? 5.756 1.497 0.439 1.00 97.19 100 ALA A N 1
ATOM 757 C CA . ALA A 1 100 ? 5.030 2.411 1.316 1.00 97.19 100 ALA A CA 1
ATOM 758 C C . ALA A 1 100 ? 3.780 1.742 1.916 1.00 97.19 100 ALA A C 1
ATOM 760 O O . ALA A 1 100 ? 3.512 1.906 3.107 1.00 97.19 100 ALA A O 1
ATOM 761 N N . SER A 1 101 ? 3.073 0.945 1.111 1.00 98.25 101 SER A N 1
ATOM 762 C CA . SER A 1 101 ? 1.903 0.166 1.532 1.00 98.25 101 SER A CA 1
ATOM 763 C C . SER A 1 101 ? 2.277 -0.932 2.534 1.00 98.25 101 SER A C 1
ATOM 765 O O . SER A 1 101 ? 1.626 -1.053 3.571 1.00 98.25 101 SER A O 1
ATOM 767 N N . ASP A 1 102 ? 3.372 -1.663 2.291 1.00 97.69 102 ASP A N 1
ATOM 768 C CA . ASP A 1 102 ? 3.928 -2.666 3.212 1.00 97.69 102 ASP A CA 1
ATOM 769 C C . ASP A 1 102 ? 4.302 -2.042 4.563 1.00 97.69 102 ASP A C 1
ATOM 771 O O . ASP A 1 102 ? 3.937 -2.570 5.611 1.00 97.69 102 ASP A O 1
ATOM 775 N N . CYS A 1 103 ? 4.944 -0.871 4.561 1.00 97.81 103 CYS A N 1
ATOM 776 C CA . CYS A 1 103 ? 5.294 -0.160 5.792 1.00 97.81 103 CYS A CA 1
ATOM 777 C C . CYS A 1 103 ? 4.057 0.180 6.642 1.00 97.81 103 CYS A C 1
ATOM 779 O O . CYS A 1 103 ? 4.089 0.017 7.863 1.00 97.81 103 CYS A O 1
ATOM 781 N N . ILE A 1 104 ? 2.973 0.643 6.010 1.00 98.50 104 ILE A N 1
ATOM 782 C CA . ILE A 1 104 ? 1.715 0.956 6.703 1.00 98.50 104 ILE A CA 1
ATOM 783 C C . ILE A 1 104 ? 1.045 -0.333 7.197 1.00 98.50 104 ILE A C 1
ATOM 785 O O . ILE A 1 104 ? 0.636 -0.394 8.355 1.00 98.50 104 ILE A O 1
ATOM 789 N N . SER A 1 105 ? 0.992 -1.377 6.363 1.00 98.31 105 SER A N 1
ATOM 790 C CA . SER A 1 105 ? 0.474 -2.703 6.728 1.00 98.31 105 SER A CA 1
ATOM 791 C C . SER A 1 105 ? 1.173 -3.259 7.973 1.00 98.31 105 SER A C 1
ATOM 793 O O . SER A 1 105 ? 0.509 -3.659 8.927 1.00 98.31 105 SER A O 1
ATOM 795 N N . ARG A 1 106 ? 2.510 -3.226 8.012 1.00 97.62 106 ARG A N 1
ATOM 796 C CA . ARG A 1 106 ? 3.295 -3.682 9.170 1.00 97.62 106 ARG A CA 1
ATOM 797 C C . ARG A 1 106 ? 3.054 -2.828 10.408 1.00 97.62 106 ARG A C 1
ATOM 799 O O . ARG A 1 106 ? 2.907 -3.372 11.494 1.00 97.62 106 ARG A O 1
ATOM 806 N N . ALA A 1 107 ? 2.957 -1.504 10.258 1.00 97.56 107 ALA A N 1
ATOM 807 C CA . ALA A 1 107 ? 2.657 -0.624 11.386 1.00 97.56 107 ALA A CA 1
ATOM 808 C C . ALA A 1 107 ? 1.305 -0.963 12.034 1.00 97.56 107 ALA A C 1
ATOM 810 O O . ALA A 1 107 ? 1.197 -0.929 13.257 1.00 97.56 107 ALA A O 1
ATOM 811 N N . ILE A 1 108 ? 0.297 -1.334 11.238 1.00 98.38 108 ILE A N 1
ATOM 812 C CA . ILE A 1 108 ? -1.001 -1.805 11.743 1.00 98.38 108 ILE A CA 1
ATOM 813 C C . ILE A 1 108 ? -0.827 -3.101 12.541 1.00 98.38 108 ILE A C 1
ATOM 815 O O . ILE A 1 108 ? -1.282 -3.179 13.681 1.00 98.38 108 ILE A O 1
ATOM 819 N N . GLU A 1 109 ? -0.153 -4.102 11.971 1.00 97.44 109 GLU A N 1
ATOM 820 C CA . GLU A 1 109 ? 0.095 -5.392 12.632 1.00 97.44 109 GLU A CA 1
ATOM 821 C C . GLU A 1 109 ? 0.863 -5.229 13.953 1.00 97.44 109 GLU A C 1
ATOM 823 O O . GLU A 1 109 ? 0.467 -5.788 14.981 1.00 97.44 109 GLU A O 1
ATOM 828 N N . ASP A 1 110 ? 1.919 -4.416 13.951 1.00 96.38 110 ASP A N 1
ATOM 829 C CA . ASP A 1 110 ? 2.734 -4.129 15.128 1.00 96.38 110 ASP A CA 1
ATOM 830 C C . ASP A 1 110 ? 1.935 -3.409 16.213 1.00 96.38 110 ASP A C 1
ATOM 832 O O . ASP A 1 110 ? 1.976 -3.811 17.376 1.00 96.38 110 ASP A O 1
ATOM 836 N N . CYS A 1 111 ? 1.162 -2.385 15.847 1.00 95.44 111 CYS A N 1
ATOM 837 C CA . CYS A 1 111 ? 0.313 -1.662 16.786 1.00 95.44 111 CYS A CA 1
ATOM 838 C C . CYS A 1 111 ? -0.708 -2.580 17.450 1.00 95.44 111 CYS A C 1
ATOM 840 O O . CYS A 1 111 ? -0.834 -2.554 18.674 1.00 95.44 111 CYS A O 1
ATOM 842 N N . LYS A 1 112 ? -1.389 -3.425 16.671 1.00 96.12 112 LYS A N 1
ATOM 843 C CA . LYS A 1 112 ? -2.352 -4.401 17.195 1.00 96.12 112 LYS A CA 1
ATOM 844 C C . LYS A 1 112 ? -1.692 -5.359 18.181 1.00 96.12 112 LYS A C 1
ATOM 846 O O . LYS A 1 112 ? -2.238 -5.619 19.248 1.00 96.12 112 LYS A O 1
ATOM 851 N N . ARG A 1 113 ? -0.498 -5.854 17.844 1.00 96.06 113 ARG A N 1
ATOM 852 C CA . ARG A 1 113 ? 0.267 -6.778 18.689 1.00 96.06 113 ARG A CA 1
ATOM 853 C C . ARG A 1 113 ? 0.735 -6.136 19.997 1.00 96.06 113 ARG A C 1
ATOM 855 O O . ARG A 1 113 ? 0.699 -6.799 21.026 1.00 96.06 113 ARG A O 1
ATOM 862 N N . VAL A 1 114 ? 1.194 -4.885 19.957 1.00 96.00 114 VAL A N 1
ATOM 863 C CA . VAL A 1 114 ? 1.778 -4.197 21.122 1.00 96.00 114 VAL A CA 1
ATOM 864 C C . VAL A 1 114 ? 0.708 -3.608 22.041 1.00 96.00 114 VAL A C 1
ATOM 866 O O . VAL A 1 114 ? 0.823 -3.724 23.256 1.00 96.00 114 VAL A O 1
ATOM 869 N N . SER A 1 115 ? -0.317 -2.967 21.479 1.00 95.69 115 SER A N 1
ATOM 870 C CA . SER A 1 115 ? -1.335 -2.242 22.256 1.00 95.69 115 SER A CA 1
ATOM 871 C C . SER A 1 115 ? -2.589 -3.063 22.560 1.00 95.69 115 SER A C 1
ATOM 873 O O . SER A 1 115 ? -3.320 -2.743 23.492 1.00 95.69 115 SER A O 1
ATOM 875 N N . GLY A 1 116 ? -2.886 -4.088 21.753 1.00 95.88 116 GLY A N 1
ATOM 876 C CA . GLY A 1 116 ? -4.177 -4.780 21.780 1.00 95.88 116 GLY A CA 1
ATOM 877 C C . GLY A 1 116 ? -5.351 -3.947 21.245 1.00 95.88 116 GLY A C 1
ATOM 878 O O . GLY A 1 116 ? -6.475 -4.448 21.211 1.00 95.88 116 GLY A O 1
ATOM 879 N N . VAL A 1 117 ? -5.121 -2.699 20.814 1.00 96.62 117 VAL A N 1
ATOM 880 C CA . VAL A 1 117 ? -6.157 -1.834 20.241 1.00 96.62 117 VAL A CA 1
ATOM 881 C C . VAL A 1 117 ? -6.547 -2.366 18.855 1.00 96.62 117 VAL A C 1
ATOM 883 O O . VAL A 1 117 ? -5.675 -2.509 17.990 1.00 96.62 117 VAL A O 1
ATOM 886 N N . PRO A 1 118 ? -7.838 -2.661 18.604 1.00 97.88 118 PRO A N 1
ATOM 887 C CA . PRO A 1 118 ? -8.287 -3.134 17.303 1.00 97.88 118 PRO A CA 1
ATOM 888 C C . PRO A 1 118 ? -8.203 -2.025 16.251 1.00 97.88 118 PRO A C 1
ATOM 890 O O . PRO A 1 118 ? -8.506 -0.856 16.520 1.00 97.88 118 PRO A O 1
ATOM 893 N N . VAL A 1 119 ? -7.846 -2.415 15.027 1.00 98.62 119 VAL A N 1
ATOM 894 C CA . VAL A 1 119 ? -7.768 -1.518 13.870 1.00 98.62 119 VAL A CA 1
ATOM 895 C C . VAL A 1 119 ? -8.781 -1.956 12.821 1.00 98.62 119 VAL A C 1
ATOM 897 O O . VAL A 1 119 ? -8.770 -3.085 12.333 1.00 98.62 119 VAL A O 1
ATOM 900 N N . TYR A 1 120 ? -9.662 -1.042 12.448 1.00 98.69 120 TYR A N 1
ATOM 901 C CA . TYR A 1 120 ? -10.769 -1.261 11.531 1.00 98.69 120 TYR A CA 1
ATOM 902 C C . TYR A 1 120 ? -10.566 -0.483 10.237 1.00 98.69 120 TYR A C 1
ATOM 904 O O . TYR A 1 120 ? -10.130 0.661 10.262 1.00 98.69 120 TYR A O 1
ATOM 912 N N . CYS A 1 121 ? -10.927 -1.074 9.102 1.00 98.69 121 CYS A N 1
ATOM 913 C CA . CYS A 1 121 ? -10.895 -0.412 7.804 1.00 98.69 121 CYS A CA 1
ATOM 914 C C . CYS A 1 121 ? -12.309 -0.049 7.348 1.00 98.69 121 CYS A C 1
ATOM 916 O O . CYS A 1 121 ? -13.185 -0.908 7.262 1.00 98.69 121 CYS A O 1
ATOM 918 N N . SER A 1 122 ? -12.506 1.214 6.988 1.00 98.69 122 SER A N 1
ATOM 919 C CA . SER A 1 122 ? -13.677 1.703 6.274 1.00 98.69 122 SER A CA 1
ATOM 920 C C . SER A 1 122 ? -13.233 2.171 4.890 1.00 98.69 122 SER A C 1
ATOM 922 O O . SER A 1 122 ? -12.559 3.191 4.766 1.00 98.69 122 SER A O 1
ATOM 924 N N . MET A 1 123 ? -13.587 1.431 3.845 1.00 98.62 123 MET A N 1
ATOM 925 C CA . MET A 1 123 ? -13.270 1.808 2.470 1.00 98.62 123 MET A CA 1
ATOM 926 C C . MET A 1 123 ? -14.232 2.897 1.982 1.00 98.62 123 MET A C 1
ATOM 928 O O . MET A 1 123 ? -15.443 2.833 2.222 1.00 98.62 123 MET A O 1
ATOM 932 N N . ALA A 1 124 ? -13.682 3.921 1.336 1.00 97.56 124 ALA A N 1
ATOM 933 C CA . ALA A 1 124 ? -14.421 4.996 0.692 1.00 97.56 124 ALA A CA 1
ATOM 934 C C . ALA A 1 124 ? -14.725 4.646 -0.773 1.00 97.56 124 ALA A C 1
ATOM 936 O O . ALA A 1 124 ? -15.195 3.540 -1.045 1.00 97.56 124 ALA A O 1
ATOM 937 N N . ASN A 1 125 ? -14.498 5.578 -1.702 1.00 96.12 125 ASN A N 1
ATOM 938 C CA . ASN A 1 125 ? -14.754 5.350 -3.121 1.00 96.12 125 ASN A CA 1
ATOM 939 C C . ASN A 1 125 ? -13.758 4.336 -3.688 1.00 96.12 125 ASN A C 1
ATOM 941 O O . ASN A 1 125 ? -14.163 3.429 -4.413 1.00 96.12 125 ASN A O 1
ATOM 945 N N . TYR A 1 126 ? -12.483 4.457 -3.307 1.00 95.00 126 TYR A N 1
ATOM 946 C CA . TYR A 1 126 ? -11.411 3.561 -3.727 1.00 95.00 126 TYR A CA 1
ATOM 947 C C . TYR A 1 126 ? -10.659 2.939 -2.546 1.00 95.00 126 TYR A C 1
ATOM 949 O O . TYR A 1 126 ? -10.289 3.604 -1.587 1.00 95.00 126 TYR A O 1
ATOM 957 N N . ALA A 1 127 ? -10.355 1.650 -2.634 1.00 97.69 127 ALA A N 1
ATOM 958 C CA . ALA A 1 127 ? -9.382 0.981 -1.773 1.00 97.69 127 ALA A CA 1
ATOM 959 C C . ALA A 1 127 ? -8.754 -0.179 -2.550 1.00 97.69 127 ALA A C 1
ATOM 961 O O . ALA A 1 127 ? -9.033 -1.349 -2.284 1.00 97.69 127 ALA A O 1
ATOM 962 N N . ALA A 1 128 ? -7.963 0.160 -3.563 1.00 97.50 128 ALA A N 1
ATOM 963 C CA . ALA A 1 128 ? -7.397 -0.775 -4.530 1.00 97.50 128 ALA A CA 1
ATOM 964 C C . ALA A 1 128 ? -5.873 -0.907 -4.355 1.00 97.50 128 ALA A C 1
ATOM 966 O O . ALA A 1 128 ? -5.226 -0.021 -3.794 1.00 97.50 128 ALA A O 1
ATOM 967 N N . SER A 1 129 ? -5.292 -2.021 -4.811 1.00 97.56 129 SER A N 1
ATOM 968 C CA . SER A 1 129 ? -3.846 -2.277 -4.817 1.00 97.56 129 SER A CA 1
ATOM 969 C C . SER A 1 129 ? -3.228 -2.047 -3.429 1.00 97.56 129 SER A C 1
ATOM 971 O O . SER A 1 129 ? -3.672 -2.659 -2.457 1.00 97.56 129 SER A O 1
ATOM 973 N N . GLY A 1 130 ? -2.257 -1.144 -3.282 1.00 97.75 130 GLY A N 1
ATOM 974 C CA . GLY A 1 130 ? -1.675 -0.779 -1.986 1.00 97.75 130 GLY A CA 1
ATOM 975 C C . GLY A 1 130 ? -2.707 -0.383 -0.915 1.00 97.75 130 GLY A C 1
ATOM 976 O O . GLY A 1 130 ? -2.531 -0.699 0.260 1.00 97.75 130 GLY A O 1
ATOM 977 N N . GLY A 1 131 ? -3.837 0.218 -1.307 1.00 98.06 131 GLY A N 1
ATOM 978 C CA . GLY A 1 131 ? -4.950 0.509 -0.398 1.00 98.06 131 GLY A CA 1
ATOM 979 C C . GLY A 1 131 ? -5.623 -0.760 0.136 1.00 98.06 131 GLY A C 1
ATOM 980 O O . GLY A 1 131 ? -5.953 -0.831 1.321 1.00 98.06 131 GLY A O 1
ATOM 981 N N . TYR A 1 132 ? -5.759 -1.794 -0.702 1.00 98.50 132 TYR A N 1
ATOM 982 C CA . TYR A 1 132 ? -6.254 -3.105 -0.275 1.00 98.50 132 TYR A CA 1
ATOM 983 C C . TYR A 1 132 ? -5.236 -3.848 0.598 1.00 98.50 132 TYR A C 1
ATOM 985 O O . TYR A 1 132 ? -5.629 -4.495 1.566 1.00 98.50 132 TYR A O 1
ATOM 993 N N . MET A 1 133 ? -3.933 -3.712 0.321 1.00 98.56 133 MET A N 1
ATOM 994 C CA . MET A 1 133 ? -2.869 -4.256 1.179 1.00 98.56 133 MET A CA 1
ATOM 995 C C . MET A 1 133 ? -2.979 -3.715 2.612 1.00 98.56 133 MET A C 1
ATOM 997 O O . MET A 1 133 ? -2.964 -4.487 3.567 1.00 98.56 133 MET A O 1
ATOM 1001 N N . ILE A 1 134 ? -3.171 -2.400 2.760 1.00 98.62 134 ILE A N 1
ATOM 1002 C CA . ILE A 1 134 ? -3.387 -1.750 4.062 1.00 98.62 134 ILE A CA 1
ATOM 1003 C C . ILE A 1 134 ? -4.688 -2.244 4.711 1.00 98.62 134 ILE A C 1
ATOM 1005 O O . ILE A 1 134 ? -4.710 -2.575 5.898 1.00 98.62 134 ILE A O 1
ATOM 1009 N N . ALA A 1 135 ? -5.776 -2.321 3.938 1.00 98.56 135 ALA A 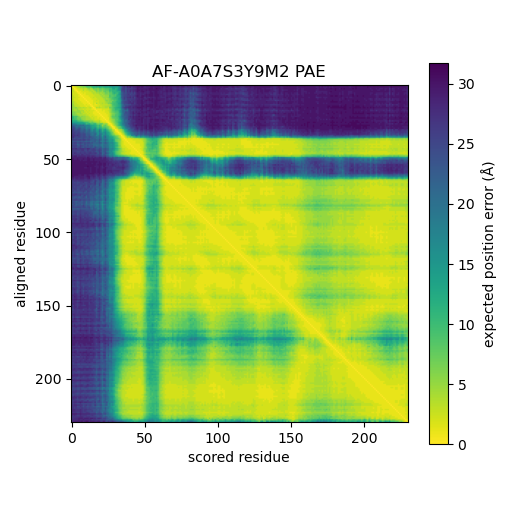N 1
ATOM 1010 C CA . ALA A 1 135 ? -7.061 -2.804 4.434 1.00 98.56 135 ALA A CA 1
ATOM 1011 C C . ALA A 1 135 ? -6.982 -4.250 4.948 1.00 98.56 135 ALA A C 1
ATOM 1013 O O . ALA A 1 135 ? -7.577 -4.567 5.978 1.00 98.56 135 ALA A O 1
ATOM 1014 N N . ALA A 1 136 ? -6.227 -5.118 4.270 1.00 98.31 136 ALA A N 1
ATOM 1015 C CA . ALA A 1 136 ? -6.072 -6.518 4.647 1.00 98.31 136 ALA A CA 1
ATOM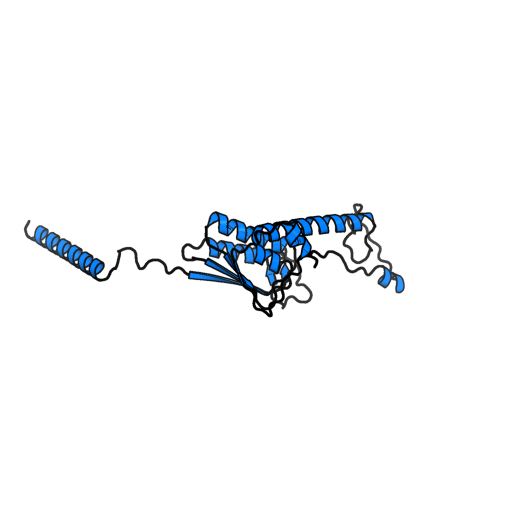 1016 C C . ALA A 1 136 ? -5.419 -6.699 6.029 1.00 98.31 136 ALA A C 1
ATOM 1018 O O . ALA A 1 136 ? -5.744 -7.664 6.712 1.00 98.31 136 ALA A O 1
ATOM 1019 N N . ALA A 1 137 ? -4.576 -5.765 6.483 1.00 98.25 137 ALA A N 1
ATOM 1020 C CA . ALA A 1 137 ? -3.962 -5.811 7.817 1.00 98.25 137 ALA A CA 1
ATOM 1021 C C . ALA A 1 137 ? -4.944 -5.498 8.972 1.00 98.25 137 ALA A C 1
ATOM 1023 O O . ALA A 1 137 ? -4.671 -5.787 10.146 1.00 98.25 137 ALA A O 1
ATOM 1024 N N . CYS A 1 138 ? -6.098 -4.900 8.662 1.00 98.50 138 CYS A N 1
ATOM 1025 C CA . CYS A 1 138 ? -7.112 -4.521 9.645 1.00 98.50 138 CYS A CA 1
ATOM 1026 C C . CYS A 1 138 ? -7.924 -5.733 10.134 1.00 98.50 138 CYS A C 1
ATOM 1028 O O . CYS A 1 138 ? -8.133 -6.705 9.414 1.00 98.50 138 CYS A O 1
ATOM 1030 N N . ASP A 1 139 ? -8.437 -5.663 11.363 1.00 98.06 139 ASP A N 1
ATOM 1031 C CA . ASP A 1 139 ? -9.238 -6.725 11.990 1.00 98.06 139 ASP A CA 1
ATOM 1032 C C . ASP A 1 139 ? -10.584 -6.946 11.302 1.00 98.06 139 ASP A C 1
ATOM 1034 O O . ASP A 1 139 ? -11.091 -8.067 11.222 1.00 98.06 139 ASP A O 1
ATOM 1038 N N . ARG A 1 140 ? -11.184 -5.860 10.814 1.00 97.81 140 ARG A N 1
ATOM 1039 C CA . ARG A 1 140 ? -12.441 -5.869 10.068 1.00 97.81 140 ARG A CA 1
ATOM 1040 C C . ARG A 1 140 ? -12.377 -4.835 8.957 1.00 97.81 140 ARG A C 1
ATOM 1042 O O . ARG A 1 140 ? -11.781 -3.774 9.126 1.00 97.81 140 ARG A O 1
ATOM 1049 N N . VAL A 1 141 ? -12.999 -5.168 7.833 1.00 98.25 141 VAL A N 1
ATOM 1050 C CA . VAL A 1 141 ? -13.012 -4.354 6.616 1.00 98.25 141 VAL A CA 1
ATOM 1051 C C . VAL A 1 141 ? -14.461 -4.166 6.198 1.00 98.25 141 VAL A C 1
ATOM 1053 O O . VAL A 1 141 ? -15.180 -5.150 6.033 1.00 98.25 141 VAL A O 1
ATOM 1056 N N . TRP A 1 142 ? -14.872 -2.913 6.030 1.00 98.44 142 TRP A N 1
ATOM 1057 C CA . TRP A 1 142 ? -16.176 -2.535 5.498 1.00 98.44 142 TRP A CA 1
ATOM 1058 C C . TRP A 1 142 ? -16.000 -1.805 4.174 1.00 98.44 142 TRP A C 1
ATOM 1060 O O . TRP A 1 142 ? -15.168 -0.905 4.068 1.00 98.44 142 TRP A O 1
ATOM 1070 N N . ALA A 1 143 ? -16.827 -2.163 3.199 1.00 98.25 143 ALA A N 1
ATOM 1071 C CA . ALA A 1 143 ? -16.907 -1.523 1.895 1.00 98.25 143 ALA A CA 1
ATOM 1072 C C . ALA A 1 143 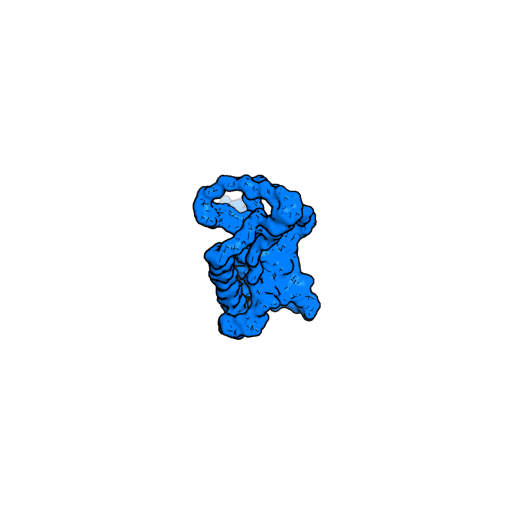? -18.375 -1.251 1.560 1.00 98.25 143 ALA A C 1
ATOM 1074 O O . ALA A 1 143 ? -19.261 -1.992 1.997 1.00 98.25 143 ALA A O 1
ATOM 1075 N N . GLN A 1 144 ? -18.638 -0.189 0.802 1.00 97.19 144 GLN A N 1
ATOM 1076 C CA . GLN A 1 144 ? -19.963 0.036 0.230 1.00 97.19 144 GLN A CA 1
ATOM 1077 C C . GLN A 1 144 ? -20.125 -0.831 -1.027 1.00 97.19 144 GLN A C 1
ATOM 1079 O O . GLN A 1 144 ? -19.123 -1.161 -1.661 1.00 97.19 144 GLN A O 1
ATOM 1084 N N . PRO A 1 145 ? -21.362 -1.156 -1.450 1.00 97.81 145 PRO A N 1
ATOM 1085 C CA . PRO A 1 145 ? -21.590 -1.886 -2.701 1.00 97.81 145 PRO A CA 1
ATOM 1086 C C . PRO A 1 145 ? -20.956 -1.222 -3.934 1.00 97.81 145 PRO A C 1
ATOM 1088 O O . PRO A 1 145 ? -20.673 -1.896 -4.915 1.00 97.81 145 PRO A O 1
ATOM 1091 N N . THR A 1 146 ? -20.734 0.095 -3.879 1.00 97.56 146 THR A N 1
ATOM 1092 C CA . THR A 1 146 ? -20.136 0.906 -4.947 1.00 97.56 146 THR A CA 1
ATOM 1093 C C . THR A 1 146 ? -18.641 1.186 -4.758 1.00 97.56 146 THR A C 1
ATOM 1095 O O . THR A 1 146 ? -18.057 1.883 -5.582 1.00 97.56 146 THR A O 1
ATOM 1098 N N . THR A 1 147 ? -18.011 0.696 -3.684 1.00 98.38 147 THR A N 1
ATOM 1099 C CA . THR A 1 147 ? -16.566 0.859 -3.461 1.00 98.38 147 THR A CA 1
ATOM 1100 C C . THR A 1 147 ? -15.784 0.078 -4.516 1.00 98.38 147 THR A C 1
ATOM 1102 O O . THR A 1 147 ? -15.974 -1.129 -4.671 1.00 98.38 147 THR A O 1
ATOM 1105 N N . VAL A 1 148 ? -14.831 0.740 -5.175 1.00 97.75 148 VAL A N 1
ATOM 1106 C CA . VAL A 1 148 ? -13.865 0.085 -6.062 1.00 97.75 148 VAL A CA 1
ATOM 1107 C C . VAL A 1 148 ? -12.694 -0.430 -5.226 1.00 97.75 148 VAL A C 1
ATOM 1109 O O . VAL A 1 148 ? -11.968 0.334 -4.590 1.00 97.75 148 VAL A O 1
ATOM 1112 N N . THR A 1 149 ? -12.511 -1.747 -5.193 1.00 97.94 149 THR A N 1
ATOM 1113 C CA . THR A 1 149 ? -11.472 -2.416 -4.398 1.00 97.94 149 THR A CA 1
ATOM 1114 C C . THR A 1 149 ? -10.913 -3.633 -5.139 1.00 97.94 149 THR A C 1
ATOM 1116 O O . THR A 1 149 ? -11.314 -3.910 -6.267 1.00 97.94 149 THR A O 1
ATOM 1119 N N . GLY A 1 150 ? -9.960 -4.348 -4.540 1.00 95.50 150 GLY A N 1
ATOM 1120 C CA . GLY A 1 150 ? -9.181 -5.379 -5.222 1.00 95.50 150 GLY A CA 1
ATOM 1121 C C . GLY A 1 150 ? -7.931 -4.775 -5.850 1.00 95.50 150 GLY A C 1
ATOM 1122 O O . GLY A 1 150 ? -7.160 -4.122 -5.145 1.00 95.50 150 GLY A O 1
ATOM 1123 N N . SER A 1 151 ? -7.712 -4.989 -7.152 1.00 96.75 151 SER A N 1
ATOM 1124 C CA . SER A 1 151 ? -6.451 -4.643 -7.824 1.00 96.75 151 SER A CA 1
ATOM 1125 C C . SER A 1 151 ? -5.246 -5.311 -7.149 1.00 96.75 151 SER A C 1
ATOM 1127 O O . SER A 1 151 ? -4.212 -4.678 -6.919 1.00 96.75 151 SER A O 1
ATOM 1129 N N . ILE A 1 152 ? -5.405 -6.579 -6.754 1.00 97.38 152 ILE A N 1
ATOM 1130 C CA . ILE A 1 152 ? -4.360 -7.349 -6.073 1.00 97.38 152 ILE A CA 1
ATOM 1131 C C . ILE A 1 152 ? -3.394 -7.837 -7.151 1.00 97.38 152 ILE A C 1
ATOM 1133 O O . ILE A 1 152 ? -3.583 -8.892 -7.753 1.00 97.38 152 ILE A O 1
ATOM 1137 N N . GLY A 1 153 ? -2.392 -7.008 -7.415 1.00 95.56 153 GLY A N 1
ATOM 1138 C CA . GLY A 1 153 ? -1.388 -7.199 -8.448 1.00 95.56 153 GLY A CA 1
ATOM 1139 C C . GLY A 1 153 ? -0.279 -6.161 -8.312 1.00 95.56 153 GLY A C 1
ATOM 1140 O O . GLY A 1 153 ? -0.385 -5.214 -7.524 1.00 95.56 153 GLY A O 1
ATOM 1141 N N . VAL A 1 154 ? 0.792 -6.356 -9.074 1.00 96.00 154 VAL A N 1
ATOM 1142 C CA . VAL A 1 154 ? 1.978 -5.497 -9.078 1.00 96.00 154 VAL A CA 1
ATOM 1143 C C . VAL A 1 154 ? 2.276 -5.113 -10.517 1.00 96.00 154 VAL A C 1
ATOM 1145 O O . VAL A 1 154 ? 2.279 -5.968 -11.397 1.00 96.00 154 VAL A O 1
ATOM 1148 N N . ILE A 1 155 ? 2.523 -3.826 -10.751 1.00 93.31 155 ILE A N 1
ATOM 1149 C CA . ILE A 1 155 ? 3.010 -3.337 -12.040 1.00 93.31 155 ILE A CA 1
ATOM 1150 C C . ILE A 1 155 ? 4.344 -2.633 -11.814 1.00 93.31 155 ILE A C 1
ATOM 1152 O O . ILE A 1 155 ? 4.489 -1.863 -10.861 1.00 93.31 155 ILE A O 1
ATOM 1156 N N . ALA A 1 156 ? 5.307 -2.875 -12.696 1.00 91.12 156 ALA A N 1
ATOM 1157 C CA . ALA A 1 156 ? 6.584 -2.181 -12.702 1.00 91.12 156 ALA A CA 1
ATOM 1158 C C . ALA A 1 156 ? 7.046 -1.969 -14.145 1.00 91.12 156 ALA A C 1
ATOM 1160 O O . ALA A 1 156 ? 6.769 -2.776 -15.028 1.00 91.12 156 ALA A O 1
ATOM 1161 N N . GLY A 1 157 ? 7.729 -0.857 -14.395 1.00 91.31 157 GLY A N 1
ATOM 1162 C CA . GLY A 1 157 ? 8.210 -0.525 -15.727 1.00 91.31 157 GLY A CA 1
ATOM 1163 C C . GLY A 1 157 ? 8.566 0.945 -15.862 1.00 91.31 157 GLY A C 1
ATOM 1164 O O . GLY A 1 157 ? 8.516 1.718 -14.904 1.00 91.31 157 GLY A O 1
ATOM 1165 N N . LYS A 1 158 ? 8.931 1.322 -17.084 1.00 90.44 158 LYS A N 1
ATOM 1166 C CA . LYS A 1 158 ? 9.278 2.691 -17.460 1.00 90.44 158 LYS A CA 1
ATOM 1167 C C . LYS A 1 158 ? 8.728 3.000 -18.846 1.00 90.44 158 LYS A C 1
ATOM 1169 O O . LYS A 1 158 ? 8.564 2.105 -19.671 1.00 90.44 158 LYS A O 1
ATOM 1174 N N . LEU A 1 159 ? 8.492 4.280 -19.105 1.00 92.19 159 LEU A N 1
ATOM 1175 C CA . LEU A 1 159 ? 8.288 4.772 -20.462 1.00 92.19 159 LEU A CA 1
ATOM 1176 C C . LEU A 1 159 ? 9.654 4.987 -21.112 1.00 92.19 159 LEU A C 1
ATOM 1178 O O . LEU A 1 159 ? 10.533 5.593 -20.495 1.00 92.19 159 LEU A O 1
ATOM 1182 N N . THR A 1 160 ? 9.824 4.507 -22.344 1.00 94.12 160 THR A N 1
ATOM 1183 C CA . THR A 1 160 ? 11.065 4.683 -23.104 1.00 94.12 160 THR A CA 1
ATOM 1184 C C . THR A 1 160 ? 10.850 5.587 -24.314 1.00 94.12 160 THR A C 1
ATOM 1186 O O . THR A 1 160 ? 9.846 5.505 -25.021 1.00 94.12 160 THR A O 1
ATOM 1189 N N . PHE A 1 161 ? 11.811 6.479 -24.558 1.00 95.50 161 PHE A N 1
ATOM 1190 C CA . PHE A 1 161 ? 11.815 7.434 -25.669 1.00 95.50 161 PHE A CA 1
ATOM 1191 C C . PHE A 1 161 ? 12.909 7.134 -26.695 1.00 95.50 161 PHE A C 1
ATOM 1193 O O . PHE A 1 161 ? 13.036 7.874 -27.668 1.00 95.50 161 PHE A O 1
ATOM 1200 N N . GLN A 1 162 ? 13.672 6.049 -26.523 1.00 92.88 162 GLN A N 1
ATOM 1201 C CA . GLN A 1 162 ? 14.795 5.683 -27.392 1.00 92.88 162 GLN A CA 1
ATOM 1202 C C . GLN A 1 162 ? 14.412 5.732 -28.879 1.00 92.88 162 GLN A C 1
ATOM 1204 O O . GLN A 1 162 ? 15.040 6.424 -29.680 1.00 92.88 162 GLN A O 1
ATOM 1209 N N . ARG A 1 163 ? 13.323 5.045 -29.246 1.00 93.25 163 ARG A N 1
ATOM 1210 C CA . ARG A 1 163 ? 12.834 4.967 -30.634 1.00 93.25 163 ARG A CA 1
ATOM 1211 C C . ARG A 1 163 ? 12.256 6.290 -31.129 1.00 93.25 163 ARG A C 1
ATOM 1213 O O . ARG A 1 163 ? 12.406 6.621 -32.302 1.00 93.25 163 ARG A O 1
ATOM 1220 N N . PHE A 1 164 ? 11.603 7.042 -30.241 1.00 95.69 164 PHE A N 1
ATOM 1221 C CA . PHE A 1 164 ? 11.070 8.363 -30.560 1.00 95.69 164 PHE A CA 1
ATOM 1222 C C . PHE A 1 164 ? 12.205 9.327 -30.919 1.00 95.69 164 PHE A C 1
ATOM 1224 O O . PHE A 1 164 ? 12.176 9.924 -31.987 1.00 95.69 164 PHE A O 1
ATOM 1231 N N . LEU A 1 165 ? 13.241 9.414 -30.084 1.00 95.44 165 LEU A N 1
ATOM 1232 C CA . LEU A 1 165 ? 14.398 10.281 -30.310 1.00 95.44 165 LEU A CA 1
ATOM 1233 C C . LEU A 1 165 ? 15.181 9.873 -31.565 1.00 95.44 165 LEU A C 1
ATOM 1235 O O . LEU A 1 165 ? 15.486 10.729 -32.399 1.00 95.44 165 LEU A O 1
ATOM 1239 N N . ALA A 1 166 ? 15.404 8.568 -31.761 1.00 94.38 166 ALA A N 1
ATOM 1240 C CA . ALA A 1 166 ? 16.073 8.042 -32.949 1.00 94.38 166 ALA A CA 1
ATOM 1241 C C . ALA A 1 1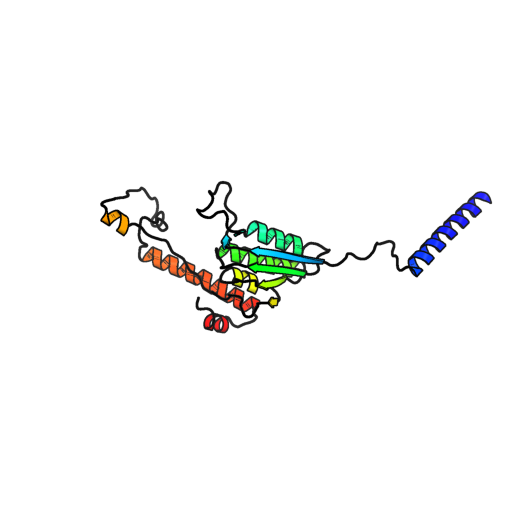66 ? 15.348 8.426 -34.253 1.00 94.38 166 ALA A C 1
ATOM 1243 O O . ALA A 1 166 ? 15.998 8.767 -35.241 1.00 94.38 166 ALA A O 1
ATOM 1244 N N . ARG A 1 167 ? 14.006 8.447 -34.255 1.00 97.00 167 ARG A N 1
ATOM 1245 C CA . ARG A 1 167 ? 13.197 8.851 -35.420 1.00 97.00 167 ARG A CA 1
ATOM 1246 C C . ARG A 1 167 ? 13.440 10.301 -35.855 1.00 97.00 167 ARG A C 1
ATOM 1248 O O . ARG A 1 167 ? 13.274 10.604 -37.032 1.00 97.00 167 ARG A O 1
ATOM 1255 N N . TYR A 1 168 ? 13.834 11.176 -34.935 1.00 97.00 168 TYR A N 1
ATOM 1256 C CA . TYR A 1 168 ? 14.141 12.584 -35.213 1.00 97.00 168 TYR A CA 1
ATOM 1257 C C . TYR A 1 168 ? 15.648 12.861 -35.294 1.00 97.00 168 TYR A C 1
ATOM 1259 O O . TYR A 1 168 ? 16.065 14.016 -35.267 1.00 97.00 168 TYR A O 1
ATOM 1267 N N . GLY A 1 169 ? 16.475 11.813 -35.391 1.00 96.19 169 GLY A N 1
ATOM 1268 C CA . GLY A 1 169 ? 17.930 11.946 -35.487 1.00 96.19 169 GLY A CA 1
ATOM 1269 C C . GLY A 1 169 ? 18.597 12.437 -34.200 1.00 96.19 169 GLY A C 1
ATOM 1270 O O . GLY A 1 169 ? 19.755 12.849 -34.236 1.00 96.19 169 GLY A O 1
ATOM 1271 N N . VAL A 1 170 ? 17.895 12.399 -33.062 1.00 96.69 170 VAL A N 1
ATOM 1272 C CA . VAL A 1 170 ? 18.459 12.779 -31.764 1.00 96.69 170 VAL A CA 1
ATOM 1273 C C . VAL A 1 170 ? 19.194 11.580 -31.177 1.00 96.69 170 VAL A C 1
ATOM 1275 O O . VAL A 1 170 ? 18.585 10.551 -30.882 1.00 96.69 170 VAL A O 1
ATOM 1278 N N . ARG A 1 171 ? 20.506 11.729 -30.975 1.00 91.69 171 ARG A N 1
ATOM 1279 C CA . ARG A 1 171 ? 21.343 10.761 -30.259 1.00 91.69 171 ARG A CA 1
ATOM 1280 C C . ARG A 1 171 ? 21.659 11.293 -28.867 1.00 91.69 171 ARG A C 1
ATOM 1282 O O . ARG A 1 171 ? 22.078 12.440 -28.735 1.00 91.69 171 ARG A O 1
ATOM 1289 N N . VAL A 1 172 ? 21.472 10.458 -27.849 1.00 90.19 172 VAL A N 1
ATOM 1290 C CA . VAL A 1 172 ? 21.906 10.763 -26.484 1.00 90.19 172 VAL A CA 1
ATOM 1291 C C . VAL A 1 172 ? 23.068 9.845 -26.141 1.00 90.19 172 VAL A C 1
ATOM 1293 O O . VAL A 1 172 ? 22.905 8.630 -26.141 1.00 90.19 172 VAL A O 1
ATOM 1296 N N . ASP A 1 173 ? 24.226 10.441 -25.868 1.00 86.19 173 ASP A N 1
ATOM 1297 C CA . ASP A 1 173 ? 25.425 9.744 -25.407 1.00 86.19 173 ASP A CA 1
ATOM 1298 C C . ASP A 1 173 ? 25.621 10.030 -23.908 1.00 86.19 173 ASP A C 1
ATOM 1300 O O . ASP A 1 173 ? 25.365 11.142 -23.438 1.00 86.19 173 ASP A O 1
ATOM 1304 N N . GLY A 1 174 ? 26.081 9.038 -23.146 1.00 84.19 174 GLY A N 1
ATOM 1305 C CA . GLY A 1 174 ? 26.308 9.163 -21.708 1.00 84.19 174 GLY A CA 1
ATOM 1306 C C . GLY A 1 174 ? 27.400 8.222 -21.211 1.00 84.19 174 GLY A C 1
ATOM 1307 O O . GLY A 1 174 ? 27.768 7.262 -21.883 1.00 84.19 174 GLY A O 1
ATOM 1308 N N . VAL A 1 175 ? 27.927 8.504 -20.020 1.00 87.56 175 VAL A N 1
ATOM 1309 C CA . VAL A 1 175 ? 28.886 7.631 -19.334 1.00 87.56 175 VAL A CA 1
ATOM 1310 C C . VAL A 1 175 ? 28.172 6.975 -18.161 1.00 87.56 175 VAL A C 1
ATOM 1312 O O . VAL A 1 175 ? 27.673 7.664 -17.273 1.00 87.56 175 VAL A O 1
ATOM 1315 N N . ALA A 1 176 ? 28.136 5.645 -18.153 1.00 88.00 176 ALA A N 1
ATOM 1316 C CA . ALA A 1 176 ? 27.571 4.847 -17.074 1.00 88.00 176 ALA A CA 1
ATOM 1317 C C . ALA A 1 176 ? 28.638 3.889 -16.533 1.00 88.00 176 ALA A C 1
ATOM 1319 O O . ALA A 1 176 ? 29.377 3.270 -17.298 1.00 88.00 176 ALA A O 1
ATOM 1320 N N . PHE A 1 177 ? 28.721 3.762 -15.209 1.00 92.62 177 PHE A N 1
ATOM 1321 C CA . PHE A 1 177 ? 29.631 2.826 -14.557 1.00 92.62 177 PHE A CA 1
ATOM 1322 C C . PHE A 1 177 ? 28.839 1.658 -13.966 1.00 92.62 177 PHE A C 1
ATOM 1324 O O . PHE A 1 177 ? 28.084 1.832 -13.013 1.00 92.62 177 PHE A O 1
ATOM 1331 N N . GLY A 1 178 ? 29.028 0.465 -14.535 1.00 92.44 178 GLY A N 1
ATOM 1332 C CA . GLY A 1 178 ? 28.333 -0.762 -14.143 1.00 92.44 178 GLY A CA 1
ATOM 1333 C C . GLY A 1 178 ? 27.227 -1.172 -15.120 1.00 92.44 178 GLY A C 1
ATOM 1334 O O . GLY A 1 178 ? 26.547 -0.333 -15.705 1.00 92.44 178 GLY A O 1
ATOM 1335 N N . ARG A 1 179 ? 27.034 -2.490 -15.271 1.00 89.25 179 ARG A N 1
ATOM 1336 C CA . ARG A 1 179 ? 26.163 -3.094 -16.300 1.00 89.25 179 ARG A CA 1
ATOM 1337 C C . ARG A 1 179 ? 24.722 -2.567 -16.294 1.00 89.25 179 ARG A C 1
ATOM 1339 O O . ARG A 1 179 ? 24.140 -2.401 -17.354 1.00 89.25 179 ARG A O 1
ATOM 1346 N N . ASN A 1 180 ? 24.159 -2.302 -15.116 1.00 92.00 180 ASN A N 1
ATOM 1347 C CA . ASN A 1 180 ? 22.750 -1.921 -14.953 1.00 92.00 180 ASN A CA 1
ATOM 1348 C C . ASN A 1 180 ? 22.564 -0.460 -14.514 1.00 92.00 180 ASN A C 1
ATOM 1350 O O . ASN A 1 180 ? 21.472 -0.079 -14.102 1.00 92.00 180 ASN A O 1
ATOM 1354 N N . ALA A 1 181 ? 23.609 0.370 -14.580 1.00 91.50 181 ALA A N 1
ATOM 1355 C CA . ALA A 1 181 ? 23.555 1.741 -14.066 1.00 91.50 181 ALA A CA 1
ATOM 1356 C C . ALA A 1 181 ? 22.540 2.635 -14.805 1.00 91.50 181 ALA A C 1
ATOM 1358 O O . ALA A 1 181 ? 21.973 3.541 -14.201 1.00 91.50 181 ALA A O 1
ATOM 1359 N N . ALA A 1 182 ? 22.265 2.346 -16.079 1.00 90.06 182 ALA A N 1
ATOM 1360 C CA . ALA A 1 182 ? 21.250 3.027 -16.882 1.00 90.06 182 ALA A CA 1
ATOM 1361 C C . ALA A 1 182 ? 19.934 2.231 -17.013 1.00 90.06 182 ALA A C 1
ATOM 1363 O O . ALA A 1 182 ? 19.043 2.652 -17.745 1.00 90.06 182 ALA A O 1
ATOM 1364 N N . ALA A 1 183 ? 19.758 1.116 -16.289 1.00 90.50 183 ALA A N 1
ATOM 1365 C CA . ALA A 1 183 ? 18.640 0.191 -16.509 1.00 90.50 183 ALA A CA 1
ATOM 1366 C C . ALA A 1 183 ? 17.254 0.848 -16.371 1.00 90.50 183 ALA A C 1
ATOM 1368 O O . ALA A 1 183 ? 16.336 0.481 -17.093 1.00 90.50 183 ALA A O 1
ATOM 1369 N N . LEU A 1 184 ? 17.083 1.855 -15.505 1.00 90.44 184 LEU A N 1
ATOM 1370 C CA . LEU A 1 184 ? 15.820 2.601 -15.358 1.00 90.44 184 LEU A CA 1
ATOM 1371 C C . LEU A 1 184 ? 15.764 3.907 -16.174 1.00 90.44 184 LEU A C 1
ATOM 1373 O O . LEU A 1 184 ? 14.794 4.655 -16.069 1.00 90.44 184 LEU A O 1
ATOM 1377 N N . SER A 1 185 ? 16.774 4.186 -17.002 1.00 91.81 185 SER A N 1
ATOM 1378 C CA . SER A 1 185 ? 16.795 5.353 -17.889 1.00 91.81 185 SER A CA 1
ATOM 1379 C C . SER A 1 185 ? 15.625 5.303 -18.873 1.00 91.81 185 SER A C 1
ATOM 1381 O O . SER A 1 185 ? 15.416 4.262 -19.499 1.00 91.81 185 SER A O 1
ATOM 1383 N N . PRO A 1 186 ? 14.896 6.408 -19.099 1.00 93.12 186 PRO A N 1
ATOM 1384 C CA . PRO A 1 186 ? 13.856 6.455 -20.121 1.00 93.12 186 PRO A CA 1
ATOM 1385 C C . PRO A 1 186 ? 14.438 6.525 -21.545 1.00 93.12 186 PRO A C 1
ATOM 1387 O O . PRO A 1 186 ? 13.692 6.574 -22.517 1.00 93.12 186 PRO A O 1
ATOM 1390 N N . LEU A 1 187 ? 15.764 6.576 -21.696 1.00 93.44 187 LEU A N 1
ATOM 1391 C CA . LEU A 1 187 ? 16.436 6.719 -22.989 1.00 93.44 187 LEU A CA 1
ATOM 1392 C C . LEU A 1 187 ? 16.859 5.386 -23.610 1.00 93.44 187 LEU A C 1
ATOM 1394 O O . LEU A 1 187 ? 17.286 5.369 -24.760 1.00 93.44 187 LEU A O 1
ATOM 1398 N N . GLU A 1 188 ? 16.717 4.290 -22.870 1.00 90.44 188 GLU A N 1
ATOM 1399 C CA . GLU A 1 188 ? 17.110 2.947 -23.294 1.00 90.44 188 GLU A CA 1
ATOM 1400 C C . GLU A 1 188 ? 15.975 1.965 -22.998 1.00 90.44 188 GLU A C 1
ATOM 1402 O O . GLU A 1 188 ? 15.332 2.055 -21.950 1.00 90.44 188 GLU A O 1
ATOM 1407 N N . ASP A 1 189 ? 15.715 1.026 -23.903 1.00 92.50 189 ASP A N 1
ATOM 1408 C CA . ASP A 1 189 ? 14.862 -0.134 -23.636 1.00 92.50 189 ASP A CA 1
ATOM 1409 C C . ASP A 1 189 ? 15.537 -1.065 -22.602 1.00 92.50 189 ASP A C 1
ATOM 1411 O O . ASP A 1 189 ? 16.750 -1.014 -22.400 1.00 92.50 189 ASP A O 1
ATOM 1415 N N . PHE A 1 190 ? 14.760 -1.901 -21.906 1.00 94.44 190 PHE A N 1
ATOM 1416 C CA . PHE A 1 190 ? 15.355 -2.963 -21.086 1.00 94.44 190 PHE A CA 1
ATOM 1417 C C . PHE A 1 190 ? 16.018 -4.008 -21.986 1.00 94.44 190 PHE A C 1
ATOM 1419 O O . PHE A 1 190 ? 15.420 -4.442 -22.974 1.00 94.44 190 PHE A O 1
ATOM 1426 N N . ASP A 1 191 ? 17.218 -4.461 -21.620 1.00 94.12 191 ASP A N 1
ATOM 1427 C CA . ASP A 1 191 ? 17.756 -5.700 -22.185 1.00 94.12 191 ASP A CA 1
ATOM 1428 C C . ASP A 1 191 ? 17.061 -6.937 -21.576 1.00 94.12 191 ASP A C 1
ATOM 1430 O O . ASP A 1 191 ? 16.335 -6.846 -20.583 1.00 94.12 191 ASP A O 1
ATOM 1434 N N . ALA A 1 192 ? 17.278 -8.116 -22.169 1.00 96.12 192 ALA A N 1
ATOM 1435 C CA . ALA A 1 192 ? 16.624 -9.349 -21.726 1.00 96.12 192 ALA A CA 1
ATOM 1436 C C . ALA A 1 192 ? 16.940 -9.722 -20.265 1.00 96.12 192 ALA A C 1
ATOM 1438 O O . ALA A 1 192 ? 16.084 -10.267 -19.574 1.00 96.12 192 ALA A O 1
ATOM 1439 N N . ALA A 1 193 ? 18.149 -9.425 -19.779 1.00 95.56 193 ALA A N 1
ATOM 1440 C CA . ALA A 1 193 ? 18.539 -9.731 -18.406 1.00 95.56 193 ALA A CA 1
ATOM 1441 C C . ALA A 1 193 ? 17.948 -8.724 -17.410 1.00 95.56 193 ALA A C 1
ATOM 1443 O O . ALA A 1 193 ? 17.561 -9.103 -16.309 1.00 95.56 193 ALA A O 1
ATOM 1444 N N . GLN A 1 194 ? 17.862 -7.449 -17.789 1.00 95.38 194 GLN A N 1
ATOM 1445 C CA . GLN A 1 194 ? 17.211 -6.410 -16.994 1.00 95.38 194 GLN A CA 1
ATOM 1446 C C . GLN A 1 194 ? 15.704 -6.648 -16.894 1.00 95.38 194 GLN A C 1
ATOM 1448 O O . GLN A 1 194 ? 15.144 -6.484 -15.814 1.00 95.38 194 GLN A O 1
ATOM 1453 N N . LEU A 1 195 ? 15.064 -7.066 -17.990 1.00 95.19 195 LEU A N 1
ATOM 1454 C CA . LEU A 1 195 ? 13.645 -7.412 -17.994 1.00 95.19 195 LEU A CA 1
ATOM 1455 C C . LEU A 1 195 ? 13.370 -8.657 -17.144 1.00 95.19 195 LEU A C 1
ATOM 1457 O O . LEU A 1 195 ? 12.511 -8.600 -16.276 1.00 95.19 195 LEU A O 1
ATOM 1461 N N . ALA A 1 196 ? 14.158 -9.726 -17.307 1.00 96.38 196 ALA A N 1
ATOM 1462 C CA . ALA A 1 196 ? 14.035 -10.920 -16.467 1.00 96.38 196 ALA A CA 1
ATOM 1463 C C . ALA A 1 196 ? 14.203 -10.590 -14.976 1.00 96.38 196 ALA A C 1
ATOM 1465 O O . ALA A 1 196 ? 13.471 -11.100 -14.135 1.00 96.38 196 ALA A O 1
ATOM 1466 N N . ARG A 1 197 ? 15.127 -9.679 -14.643 1.00 95.12 197 ARG A N 1
ATOM 1467 C CA . ARG A 1 197 ? 15.293 -9.223 -13.264 1.00 95.12 197 ARG A CA 1
ATOM 1468 C C . ARG A 1 197 ? 14.089 -8.424 -12.754 1.00 95.12 197 ARG A C 1
ATOM 1470 O O . ARG A 1 197 ? 13.715 -8.568 -11.594 1.00 95.12 197 ARG A O 1
ATOM 1477 N N . LEU A 1 198 ? 13.506 -7.571 -13.594 1.00 95.25 198 LEU A N 1
ATOM 1478 C CA . LEU A 1 198 ? 12.300 -6.828 -13.240 1.00 95.25 198 LEU A CA 1
ATOM 1479 C C . LEU A 1 198 ? 11.125 -7.779 -12.979 1.00 95.25 198 LEU A C 1
ATOM 1481 O O . LEU A 1 198 ? 10.402 -7.570 -12.010 1.00 95.25 198 LEU A O 1
ATOM 1485 N N . ASP A 1 199 ? 10.975 -8.821 -13.799 1.00 96.38 199 ASP A N 1
ATOM 1486 C CA . ASP A 1 199 ? 9.947 -9.850 -13.624 1.00 96.38 199 ASP A CA 1
ATOM 1487 C C . ASP A 1 199 ? 10.131 -10.603 -12.295 1.00 96.38 199 ASP A C 1
ATOM 1489 O O . ASP A 1 199 ? 9.179 -10.727 -11.528 1.00 96.38 199 ASP A O 1
ATOM 1493 N N . GLU A 1 200 ? 11.362 -11.007 -11.955 1.00 97.25 200 GLU A N 1
ATOM 1494 C CA . GLU A 1 200 ? 11.674 -11.616 -10.650 1.00 97.25 200 GLU A CA 1
ATOM 1495 C C . GLU A 1 200 ? 11.294 -10.698 -9.476 1.00 97.25 200 GLU A C 1
ATOM 1497 O O . GLU A 1 200 ? 10.693 -11.143 -8.495 1.00 97.25 200 GLU A O 1
ATOM 1502 N N . ASP A 1 201 ? 11.628 -9.407 -9.562 1.00 95.44 201 ASP A N 1
ATOM 1503 C CA . ASP A 1 201 ? 11.291 -8.437 -8.519 1.00 95.44 201 ASP A CA 1
ATOM 1504 C C . ASP A 1 201 ? 9.757 -8.243 -8.411 1.00 95.44 201 ASP A C 1
ATOM 1506 O O . ASP A 1 201 ? 9.228 -8.118 -7.302 1.00 95.44 201 ASP A O 1
ATOM 1510 N N . VAL A 1 202 ? 9.026 -8.254 -9.534 1.00 96.56 202 VAL A N 1
ATOM 1511 C CA . VAL A 1 202 ? 7.552 -8.185 -9.571 1.00 96.56 202 VAL A CA 1
ATOM 1512 C C . VAL A 1 202 ? 6.924 -9.411 -8.910 1.00 96.56 202 VAL A C 1
ATOM 1514 O O . VAL A 1 202 ? 6.048 -9.246 -8.056 1.00 96.56 202 VAL A O 1
ATOM 1517 N N . ASP A 1 203 ? 7.394 -10.613 -9.245 1.00 97.06 203 ASP A N 1
ATOM 1518 C CA . ASP A 1 203 ? 6.905 -11.867 -8.667 1.00 97.06 203 ASP A CA 1
ATOM 1519 C C . ASP A 1 203 ? 7.121 -11.897 -7.151 1.00 97.06 203 ASP A C 1
ATOM 1521 O O . ASP A 1 203 ? 6.198 -12.204 -6.396 1.00 97.06 203 ASP A O 1
ATOM 1525 N N . LEU A 1 204 ? 8.301 -11.486 -6.675 1.00 97.44 204 LEU A N 1
ATOM 1526 C CA . LEU A 1 204 ? 8.599 -11.414 -5.242 1.00 97.44 204 LEU A CA 1
ATOM 1527 C C . LEU A 1 204 ? 7.622 -10.503 -4.486 1.00 97.44 204 LEU A C 1
ATOM 1529 O O . LEU A 1 204 ? 7.126 -10.871 -3.417 1.00 97.44 204 LEU A O 1
ATOM 1533 N N . ILE A 1 205 ? 7.330 -9.317 -5.029 1.00 97.25 205 ILE A N 1
ATOM 1534 C CA . ILE A 1 205 ? 6.384 -8.376 -4.412 1.00 97.25 205 ILE A CA 1
ATOM 1535 C C . ILE A 1 205 ? 4.960 -8.941 -4.467 1.00 97.25 205 ILE A C 1
ATOM 1537 O O . ILE A 1 205 ? 4.189 -8.773 -3.519 1.00 97.25 205 ILE A O 1
ATOM 1541 N N . TYR A 1 206 ? 4.599 -9.611 -5.559 1.00 97.81 206 TYR A N 1
ATOM 1542 C CA . TYR A 1 206 ? 3.273 -10.184 -5.726 1.00 97.81 206 TYR A CA 1
ATOM 1543 C C . TYR A 1 206 ? 3.013 -11.335 -4.748 1.00 97.81 206 TYR A C 1
ATOM 1545 O O . TYR A 1 206 ? 1.981 -11.341 -4.075 1.00 97.81 206 TYR A O 1
ATOM 1553 N N . GLU A 1 207 ? 3.967 -12.252 -4.587 1.00 97.81 207 GLU A N 1
ATOM 1554 C CA . GLU A 1 207 ? 3.891 -13.343 -3.609 1.00 97.81 207 GLU A CA 1
ATOM 1555 C C . GLU A 1 207 ? 3.748 -12.823 -2.173 1.00 97.81 207 GLU A C 1
ATOM 1557 O O . GLU A 1 207 ? 2.913 -13.301 -1.398 1.00 97.81 207 GLU A O 1
ATOM 1562 N N . ASP A 1 208 ? 4.504 -11.782 -1.821 1.00 97.44 208 ASP A N 1
ATOM 1563 C CA . ASP A 1 208 ? 4.384 -11.122 -0.523 1.00 97.44 208 ASP A CA 1
ATOM 1564 C C . ASP A 1 208 ? 3.009 -10.444 -0.338 1.00 97.44 208 ASP A C 1
ATOM 1566 O O . ASP A 1 208 ? 2.402 -10.540 0.735 1.00 97.44 208 ASP A O 1
ATOM 1570 N N . PHE A 1 209 ? 2.455 -9.826 -1.388 1.00 98.00 209 PHE A N 1
ATOM 1571 C CA . PHE A 1 209 ? 1.107 -9.257 -1.346 1.00 98.00 209 PHE A CA 1
ATOM 1572 C C . PHE A 1 209 ? 0.046 -10.352 -1.131 1.00 98.00 209 PHE A C 1
ATOM 1574 O O . PHE A 1 209 ? -0.804 -10.223 -0.242 1.00 98.00 209 PHE A O 1
ATOM 1581 N N . LEU A 1 210 ? 0.126 -11.469 -1.859 1.00 98.25 210 LEU A N 1
ATOM 1582 C CA . LEU A 1 210 ? -0.766 -12.613 -1.660 1.00 98.25 210 LEU A CA 1
ATOM 1583 C C . LEU A 1 210 ? -0.691 -13.145 -0.226 1.00 98.25 210 LEU A C 1
ATOM 1585 O O . LEU A 1 210 ? -1.730 -13.363 0.399 1.00 98.25 210 LEU A O 1
ATOM 1589 N N . ALA A 1 211 ? 0.515 -13.295 0.326 1.00 98.00 211 ALA A N 1
ATOM 1590 C CA . ALA A 1 211 ? 0.716 -13.775 1.690 1.00 98.00 211 ALA A CA 1
ATOM 1591 C C . ALA A 1 211 ? 0.104 -12.833 2.741 1.00 98.00 211 ALA A C 1
ATOM 1593 O O . ALA A 1 211 ? -0.516 -13.289 3.708 1.00 98.00 211 ALA A O 1
ATOM 1594 N N . LYS A 1 212 ? 0.236 -11.514 2.560 1.00 97.62 212 LYS A N 1
ATOM 1595 C CA . LYS A 1 212 ? -0.396 -10.514 3.436 1.00 97.62 212 LYS A CA 1
ATOM 1596 C C . LYS A 1 212 ? -1.915 -10.588 3.389 1.00 97.62 212 LYS A C 1
ATOM 1598 O O . LYS A 1 212 ? -2.558 -10.615 4.438 1.00 97.62 212 LYS A O 1
ATOM 1603 N N . VAL A 1 213 ? -2.489 -10.668 2.188 1.00 98.00 213 VAL A N 1
ATOM 1604 C CA . VAL A 1 213 ? -3.940 -10.800 2.019 1.00 98.00 213 VAL A CA 1
ATOM 1605 C C . VAL A 1 213 ? -4.429 -12.110 2.632 1.00 98.00 213 VAL A C 1
ATOM 1607 O O . VAL A 1 213 ? -5.375 -12.092 3.414 1.00 98.00 213 VAL A O 1
ATOM 1610 N N . ALA A 1 214 ? -3.757 -13.229 2.367 1.00 98.12 214 ALA A N 1
ATOM 1611 C CA . ALA A 1 214 ? -4.093 -14.533 2.935 1.00 98.12 214 ALA A CA 1
ATOM 1612 C C . ALA A 1 214 ? -4.121 -14.497 4.471 1.00 98.12 214 ALA A C 1
ATOM 1614 O O . ALA A 1 214 ? -5.116 -14.887 5.087 1.00 98.12 214 ALA A O 1
ATOM 1615 N N . ARG A 1 215 ? -3.078 -13.931 5.094 1.00 96.69 215 ARG A N 1
ATOM 1616 C CA . ARG A 1 215 ? -2.980 -13.761 6.553 1.00 96.69 215 ARG A CA 1
ATOM 1617 C C . ARG A 1 215 ? -4.105 -12.886 7.104 1.00 96.69 215 ARG A C 1
ATOM 1619 O O . ARG A 1 215 ? -4.787 -13.276 8.049 1.00 96.69 215 ARG A O 1
ATOM 1626 N N . GLY A 1 216 ? -4.309 -11.718 6.501 1.00 96.00 216 GLY A N 1
ATOM 1627 C CA . GLY A 1 216 ? -5.291 -10.731 6.941 1.00 96.00 216 GLY A CA 1
ATOM 1628 C C . GLY A 1 216 ? -6.742 -11.180 6.768 1.00 96.00 216 GLY A C 1
ATOM 1629 O O . GLY A 1 216 ? -7.608 -10.872 7.587 1.00 96.00 216 GLY A O 1
ATOM 1630 N N . ARG A 1 217 ? -7.018 -11.950 5.709 1.00 95.88 217 ARG A N 1
ATOM 1631 C CA . ARG A 1 217 ? -8.361 -12.446 5.371 1.00 95.88 217 ARG A CA 1
ATOM 1632 C C . ARG A 1 217 ? -8.629 -13.868 5.857 1.00 95.88 217 ARG A C 1
ATOM 1634 O O . ARG A 1 217 ? -9.761 -14.323 5.736 1.00 95.88 217 ARG A O 1
ATOM 1641 N N . ARG A 1 218 ? -7.629 -14.532 6.451 1.00 96.19 218 ARG A N 1
ATOM 1642 C CA . ARG A 1 218 ? -7.689 -15.928 6.920 1.00 96.19 218 ARG A CA 1
ATOM 1643 C C . ARG A 1 218 ? -8.105 -16.891 5.803 1.00 96.19 218 ARG A C 1
ATOM 1645 O O . ARG A 1 218 ? -8.963 -17.745 5.999 1.00 96.19 218 ARG A O 1
ATOM 1652 N N . MET A 1 219 ? -7.503 -16.711 4.634 1.00 96.62 219 MET A N 1
ATOM 1653 C CA . MET A 1 219 ? -7.718 -17.530 3.439 1.00 96.62 219 MET A CA 1
ATOM 1654 C C . MET A 1 219 ? -6.436 -18.292 3.113 1.00 96.62 219 MET A C 1
ATOM 1656 O O . MET A 1 219 ? -5.347 -17.811 3.436 1.00 96.62 219 MET A O 1
ATOM 1660 N N . ALA A 1 220 ? -6.536 -19.443 2.446 1.00 97.75 220 ALA A N 1
ATOM 1661 C CA . ALA A 1 220 ? -5.339 -20.056 1.878 1.00 97.75 220 ALA A CA 1
ATOM 1662 C C . ALA A 1 220 ? -4.810 -19.196 0.715 1.00 97.75 220 ALA A C 1
ATOM 1664 O O . ALA A 1 220 ? -5.580 -18.557 -0.010 1.00 97.75 220 ALA A O 1
ATOM 1665 N N . VAL A 1 221 ? -3.486 -19.161 0.541 1.00 97.25 221 VAL A N 1
ATOM 1666 C CA . VAL A 1 221 ? -2.817 -18.309 -0.461 1.00 97.25 221 VAL A CA 1
ATOM 1667 C C . VAL A 1 221 ? -3.314 -18.628 -1.873 1.00 97.25 221 VAL A C 1
ATOM 1669 O O . VAL A 1 221 ? -3.517 -17.732 -2.686 1.00 97.25 221 VAL A O 1
ATOM 1672 N N . GLU A 1 222 ? -3.605 -19.893 -2.149 1.00 96.62 222 GLU A N 1
ATOM 1673 C CA . GLU A 1 222 ? -4.137 -20.404 -3.410 1.00 96.62 222 GLU A CA 1
ATOM 1674 C C . GLU A 1 222 ? -5.549 -19.880 -3.693 1.00 96.62 222 GLU A C 1
ATOM 1676 O O . GLU A 1 222 ? -5.914 -19.634 -4.843 1.00 96.62 222 GLU A O 1
ATOM 1681 N N . GLU A 1 223 ? -6.366 -19.675 -2.658 1.00 97.12 223 GLU A N 1
ATOM 1682 C CA . GLU A 1 223 ? -7.693 -19.077 -2.807 1.00 97.12 223 GLU A CA 1
ATOM 1683 C C . GLU A 1 223 ? -7.589 -17.596 -3.136 1.00 97.12 223 GLU A C 1
ATOM 1685 O O . GLU A 1 223 ? -8.292 -17.123 -4.028 1.00 97.12 223 GLU A O 1
ATOM 1690 N N . VAL A 1 224 ? -6.666 -16.892 -2.474 1.00 97.12 224 VAL A N 1
ATOM 1691 C CA . VAL A 1 224 ? -6.360 -15.497 -2.794 1.00 97.12 224 VAL A CA 1
ATOM 1692 C C . VAL A 1 224 ? -5.859 -15.393 -4.230 1.00 97.12 224 VAL A C 1
ATOM 1694 O O . VAL A 1 224 ? -6.409 -14.614 -4.997 1.00 97.12 224 VAL A O 1
ATOM 1697 N N . ARG A 1 225 ? -4.899 -16.228 -4.644 1.00 96.50 225 ARG A N 1
ATOM 1698 C CA . ARG A 1 225 ? -4.349 -16.232 -6.010 1.00 96.50 225 ARG A CA 1
ATOM 1699 C C . ARG A 1 225 ? -5.418 -16.450 -7.083 1.00 96.50 225 ARG A C 1
ATOM 1701 O O . ARG A 1 225 ? -5.311 -15.911 -8.178 1.00 96.50 225 ARG A O 1
ATOM 1708 N N . ARG A 1 226 ? -6.467 -17.231 -6.802 1.00 96.19 226 ARG A N 1
ATOM 1709 C CA . ARG A 1 226 ? -7.562 -17.440 -7.768 1.00 96.19 226 ARG A CA 1
ATOM 1710 C C . ARG A 1 226 ? -8.343 -16.158 -8.065 1.00 96.19 226 ARG A C 1
ATOM 1712 O O . ARG A 1 226 ? -8.831 -16.022 -9.187 1.00 96.19 226 ARG A O 1
ATOM 1719 N N . VAL A 1 227 ? -8.452 -15.253 -7.091 1.00 94.56 227 VAL A N 1
ATOM 1720 C CA . VAL A 1 227 ? -9.204 -13.988 -7.203 1.00 94.56 227 VAL A CA 1
ATOM 1721 C C . VAL A 1 227 ? -8.308 -12.754 -7.367 1.00 94.56 227 VAL A C 1
ATOM 1723 O O . VAL A 1 227 ? -8.788 -11.712 -7.797 1.00 94.56 227 VAL A O 1
ATOM 1726 N N . ALA A 1 228 ? -7.018 -12.868 -7.060 1.00 91.50 228 ALA A N 1
ATOM 1727 C CA . ALA A 1 228 ? -5.994 -11.856 -7.278 1.00 91.50 228 ALA A CA 1
ATOM 1728 C C . ALA A 1 228 ? -5.376 -12.058 -8.668 1.00 91.50 228 ALA A C 1
ATOM 1730 O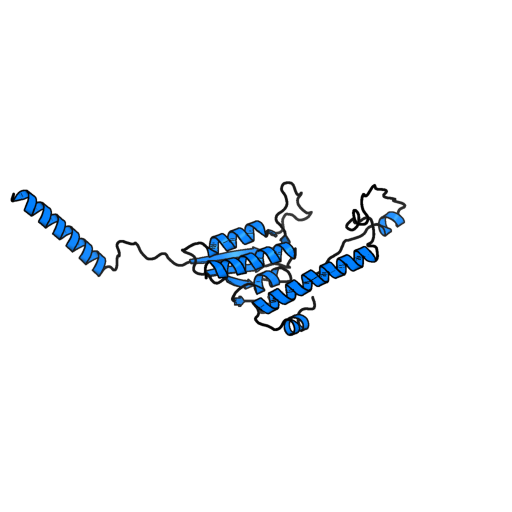 O . ALA A 1 228 ? -4.619 -13.000 -8.882 1.00 91.50 228 ALA A O 1
ATOM 1731 N N . LYS A 1 229 ? -5.761 -11.233 -9.645 1.00 87.56 229 LYS A N 1
ATOM 1732 C CA . LYS A 1 229 ? -5.257 -11.312 -11.031 1.00 87.56 229 LYS A CA 1
ATOM 1733 C C . LYS A 1 229 ? -4.981 -9.932 -11.643 1.00 87.56 229 LYS A C 1
ATOM 1735 O O . LYS A 1 229 ? -4.975 -9.807 -12.865 1.00 87.56 229 LYS A O 1
ATOM 1740 N N . GLY A 1 230 ? -4.766 -8.921 -10.798 1.00 75.50 230 GLY A N 1
ATOM 1741 C CA . GLY A 1 230 ? -4.938 -7.515 -11.177 1.00 75.50 230 GLY A CA 1
ATOM 1742 C C . GLY A 1 230 ? -6.401 -7.145 -11.061 1.00 75.50 230 GLY A C 1
ATOM 1743 O O . GLY A 1 230 ? -7.103 -7.157 -12.089 1.00 75.50 230 GLY A O 1
#

Sequence (230 aa):
MRKAEEKERKEKLKKSFHERISKLLGWTEEGPPPRKTVAIIHLSGAIERAPAHGTKPSFNDQDPKILSGPACAAIRRAALDPEVAAVVLRIDSPGGSALASDCISRAIEDCKRVSGVPVYCSMANYAASGGYMIAAACDRVWAQPTTVTGSIGVIAGKLTFQRFLARYGVRVDGVAFGRNAAALSPLEDFDAAQLARLDEDVDLIYEDFLAKVARGRRMAVEEVRRVAKG

Foldseek 3Di:
DVVVVVVVVVVVVVVVVVVVVCVVVVNDPPGDPQQQDEAEDEAAEEEDADDDPPDDDDPCNPGDYGHLVVLLVSLLVQLPDPSYQAYEYEYHYQYYDLVSLVSLLVSLLVSCVPRVRFYEYEYDQEQEASSVLNRLSGLYYDYDPNRHYYNLFDDDDAAACQVVCVVVVHDDDDDADDDCRCQRPSNDDHDPVSVVVVVVVRVVSSLVSLVSNCVSVVHDSVVSVVVRDD